Protein AF-A0AA88U0Z1-F1 (afdb_monomer)

pLDDT: mean 77.22, std 15.49, range [28.97, 96.81]

Mean predicted aligned error: 14.89 Å

Secondary structure (DSSP, 8-state):
-PPPSSTTB-TTSPBPPTTS-SB-TTSSS-EEESSSS-EEE-------EEEB-TTT-PBPSS--B-TTSSS-EEEEBTEEEE--SSTTB-TTSPBBPSSS-SB-TTSSS-EEEBTTSSEEE---EEE--EEEBBTT-PBPSS--EEETTTTEEEEE-SSSEEEB-SSTTB-TTSPBPPTTS-SB-TTSSS-EEE-STT-EEE--PEEE--------TT--S------EEEEEEE-TTT--EEEEEEEE-TTTS---GGGHHHHHHHHHT--GGG--SS-EEEEEE-SSEEEEEEEEEE--STT--EEEEEEEEESSPPPTT---EEEEEEEETT--HHHHHHHHHHHHHHTEE-B-

Solvent-accessible surface area (backbone atoms only — not comparable to full-atom values): 19072 Å² total; per-residue (Å²): 137,59,61,18,80,40,65,50,17,16,46,86,62,49,60,33,33,92,92,30,47,62,35,40,89,94,53,98,54,43,27,24,30,53,52,99,89,44,67,37,54,18,22,89,46,64,80,61,53,43,33,16,16,13,55,77,62,42,55,31,47,48,70,54,38,40,92,90,51,91,42,22,29,24,42,30,98,85,47,73,35,43,11,9,74,41,54,46,13,22,22,69,65,46,50,31,27,88,91,37,45,54,36,41,90,92,50,80,34,22,28,24,38,33,70,91,60,60,78,44,51,9,8,55,46,45,65,42,62,60,40,42,16,17,23,71,66,44,58,34,65,24,70,53,41,80,40,81,96,75,65,34,23,30,23,37,31,99,87,53,69,43,44,10,18,79,44,75,42,18,18,22,66,66,47,57,31,36,95,91,34,56,46,34,41,90,92,54,85,41,19,28,24,40,34,77,98,82,46,71,45,49,9,6,49,60,42,73,41,79,60,62,68,79,77,75,87,80,70,94,72,93,77,97,63,82,61,45,76,70,30,52,49,76,42,81,73,81,70,46,74,50,56,40,30,34,27,79,26,66,85,60,19,28,91,39,71,96,44,45,69,60,50,54,52,60,38,71,68,56,56,61,87,71,73,60,103,60,68,39,72,64,74,45,70,60,87,57,40,28,34,27,38,72,40,76,45,78,42,93,56,99,75,73,47,45,28,41,35,36,34,34,32,43,71,61,87,76,51,91,96,53,48,49,32,26,20,30,27,33,38,56,74,90,62,58,44,68,57,53,38,49,33,38,53,52,12,36,77,61,19,18,34,59,26,68

Structure (mmCIF, N/CA/C/O backbone):
data_AF-A0AA88U0Z1-F1
#
_entry.id   AF-A0AA88U0Z1-F1
#
loop_
_atom_site.group_PDB
_atom_site.id
_atom_site.type_symbol
_atom_site.label_atom_id
_atom_site.label_alt_id
_atom_site.label_comp_id
_atom_site.label_asym_id
_atom_site.label_entity_id
_atom_site.label_seq_id
_atom_site.pdbx_PDB_ins_code
_atom_site.Cartn_x
_atom_site.Cartn_y
_atom_site.Cartn_z
_atom_site.occupancy
_atom_site.B_iso_or_equiv
_atom_site.auth_seq_id
_atom_site.auth_comp_id
_atom_site.auth_asym_id
_atom_site.auth_atom_id
_atom_site.pdbx_PDB_model_num
ATOM 1 N N . MET A 1 1 ? 17.846 13.817 5.429 1.00 44.41 1 MET A N 1
ATOM 2 C CA . MET A 1 1 ? 16.598 13.842 4.651 1.00 44.41 1 MET A CA 1
ATOM 3 C C . MET A 1 1 ? 15.789 15.006 5.186 1.00 44.41 1 MET A C 1
ATOM 5 O O . MET A 1 1 ? 15.644 15.097 6.401 1.00 44.41 1 MET A O 1
ATOM 9 N N . TYR A 1 2 ? 15.425 15.951 4.325 1.00 44.53 2 TYR A N 1
ATOM 10 C CA . TYR A 1 2 ? 14.628 17.115 4.702 1.00 44.53 2 TYR A CA 1
ATOM 11 C C . TYR A 1 2 ? 13.146 16.738 4.582 1.00 44.53 2 TYR A C 1
ATOM 13 O O . TYR A 1 2 ? 12.768 16.115 3.595 1.00 44.53 2 TYR A O 1
ATOM 21 N N . CYS A 1 3 ? 12.331 17.062 5.585 1.00 47.62 3 CYS A N 1
ATOM 22 C CA . CYS A 1 3 ? 10.884 16.851 5.534 1.00 47.62 3 CYS A CA 1
ATOM 23 C C . CYS A 1 3 ? 10.213 18.192 5.252 1.00 47.62 3 CYS A C 1
ATOM 25 O O . CYS A 1 3 ? 10.457 19.147 5.991 1.00 47.62 3 CYS A O 1
ATOM 27 N N . SER A 1 4 ? 9.380 18.262 4.216 1.00 55.59 4 SER A N 1
ATOM 28 C CA . SER A 1 4 ? 8.546 19.440 3.992 1.00 55.59 4 SER A CA 1
ATOM 29 C C . SER A 1 4 ? 7.429 19.524 5.038 1.00 55.59 4 SER A C 1
ATOM 31 O O . SER A 1 4 ? 6.995 18.491 5.556 1.00 55.59 4 SER A O 1
ATOM 33 N N . PRO A 1 5 ? 6.970 20.736 5.386 1.00 41.31 5 PRO A N 1
ATOM 34 C CA . PRO A 1 5 ? 5.885 20.919 6.342 1.00 41.31 5 PRO A CA 1
ATOM 35 C C . PRO A 1 5 ? 4.510 20.604 5.737 1.00 41.31 5 PRO A C 1
ATOM 37 O O . PRO A 1 5 ? 3.642 20.112 6.455 1.00 41.31 5 PRO A O 1
ATOM 40 N N . GLN A 1 6 ? 4.314 20.863 4.438 1.00 52.50 6 GLN A N 1
ATOM 41 C CA . GLN A 1 6 ? 3.107 20.530 3.669 1.00 52.50 6 GLN A CA 1
ATOM 42 C C . GLN A 1 6 ? 3.466 20.139 2.230 1.00 52.50 6 GLN A C 1
ATOM 44 O O . GLN A 1 6 ? 4.600 20.358 1.788 1.00 52.50 6 GLN A O 1
ATOM 49 N N . GLU A 1 7 ? 2.516 19.522 1.521 1.00 59.56 7 GLU A N 1
ATOM 50 C CA . GLU A 1 7 ? 2.712 19.138 0.125 1.00 59.56 7 GLU A CA 1
ATOM 51 C C . GLU A 1 7 ? 3.036 20.375 -0.714 1.00 59.56 7 GLU A C 1
ATOM 53 O O . GLU A 1 7 ? 2.503 21.460 -0.490 1.00 59.56 7 GLU A O 1
ATOM 58 N N . ASN A 1 8 ? 3.946 20.206 -1.673 1.00 68.12 8 ASN A N 1
ATOM 59 C CA . ASN A 1 8 ? 4.361 21.264 -2.587 1.00 68.12 8 ASN A CA 1
ATOM 60 C C . ASN A 1 8 ? 4.948 22.518 -1.901 1.00 68.12 8 ASN A C 1
ATOM 62 O O . ASN A 1 8 ? 5.002 23.589 -2.506 1.00 68.12 8 ASN A O 1
ATOM 66 N N . LEU A 1 9 ? 5.424 22.369 -0.662 1.00 71.94 9 LEU A N 1
ATOM 67 C CA . LEU A 1 9 ? 6.339 23.298 -0.014 1.00 71.94 9 LEU A CA 1
ATOM 68 C C . LEU A 1 9 ? 7.745 22.702 0.019 1.00 71.94 9 LEU A C 1
ATOM 70 O O . LEU A 1 9 ? 7.928 21.485 0.107 1.00 71.94 9 LEU A O 1
ATOM 74 N N . ASP A 1 10 ? 8.754 23.556 0.002 1.00 77.88 10 ASP A N 1
ATOM 75 C CA . ASP A 1 10 ? 10.112 23.167 0.348 1.00 77.88 10 ASP A CA 1
ATOM 76 C C . ASP A 1 10 ? 10.243 22.924 1.869 1.00 77.88 10 ASP A C 1
ATOM 78 O O . ASP A 1 10 ? 9.317 23.158 2.649 1.00 77.88 10 ASP A O 1
ATOM 82 N N . TYR A 1 11 ? 11.397 22.445 2.331 1.00 68.25 11 TYR A N 1
ATOM 83 C CA . TYR A 1 11 ? 11.614 22.120 3.746 1.00 68.25 11 TYR A CA 1
ATOM 84 C C . TYR A 1 11 ? 11.594 23.328 4.697 1.00 68.25 11 TYR A C 1
ATOM 86 O O . TYR A 1 11 ? 11.561 23.149 5.915 1.00 68.25 11 TYR A O 1
ATOM 94 N N . TRP A 1 12 ? 11.619 24.546 4.154 1.00 73.44 12 TRP A N 1
ATOM 95 C CA . TRP A 1 12 ? 11.450 25.802 4.880 1.00 73.44 12 TRP A CA 1
ATOM 96 C C . TRP A 1 12 ? 10.014 26.339 4.818 1.00 73.44 12 TRP A C 1
ATOM 98 O O . TRP A 1 12 ? 9.734 27.370 5.424 1.00 73.44 12 TRP A O 1
ATOM 108 N N . GLY A 1 13 ? 9.096 25.642 4.142 1.00 71.50 13 GLY A N 1
ATOM 109 C CA . GLY A 1 13 ? 7.702 26.058 4.001 1.00 71.50 13 GLY A CA 1
ATOM 110 C C . GLY A 1 13 ? 7.454 27.047 2.862 1.00 71.50 13 GLY A C 1
ATOM 111 O O . GLY A 1 13 ? 6.424 27.713 2.857 1.00 71.50 13 GLY A O 1
ATOM 112 N N . ARG A 1 14 ? 8.381 27.174 1.906 1.00 81.94 14 ARG A N 1
ATOM 113 C CA . ARG A 1 14 ? 8.234 28.044 0.730 1.00 81.94 14 ARG A CA 1
ATOM 114 C C . ARG A 1 14 ? 7.504 27.302 -0.383 1.00 81.94 14 ARG A C 1
ATOM 116 O O . ARG A 1 14 ? 7.801 26.139 -0.639 1.00 81.94 14 ARG A O 1
ATOM 123 N N . GLN A 1 15 ? 6.571 27.977 -1.048 1.00 86.88 15 GLN A N 1
ATOM 124 C CA . GLN A 1 15 ? 5.757 27.390 -2.112 1.00 86.88 15 GLN A CA 1
ATOM 125 C C . GLN A 1 15 ? 6.608 26.996 -3.321 1.00 86.88 15 GLN A C 1
ATOM 127 O O . GLN A 1 15 ? 7.375 27.807 -3.834 1.00 86.88 15 GLN A O 1
ATOM 132 N N . CYS A 1 16 ? 6.439 25.762 -3.789 1.00 82.12 16 CYS A N 1
ATOM 133 C CA . CYS A 1 16 ? 7.028 25.298 -5.037 1.00 82.12 16 CYS A CA 1
ATOM 134 C C . CYS A 1 16 ? 6.188 25.758 -6.247 1.00 82.12 16 CYS A C 1
ATOM 136 O O . CYS A 1 16 ? 4.952 25.758 -6.190 1.00 82.12 16 CYS A O 1
ATOM 138 N N . GLU A 1 17 ? 6.841 26.090 -7.364 1.00 84.50 17 GLU A N 1
ATOM 139 C CA . GLU A 1 17 ? 6.184 26.433 -8.629 1.00 84.50 17 GLU A CA 1
ATOM 140 C C . GLU A 1 17 ? 5.359 25.248 -9.170 1.00 84.50 17 GLU A C 1
ATOM 142 O O . GLU A 1 17 ? 5.765 24.087 -9.102 1.00 84.50 17 GLU A O 1
ATOM 147 N N . ALA A 1 18 ? 4.207 25.524 -9.789 1.00 72.56 18 ALA A N 1
ATOM 148 C CA . ALA A 1 18 ? 3.290 24.490 -10.297 1.00 72.56 18 ALA A CA 1
ATOM 149 C C . ALA A 1 18 ? 3.890 23.589 -11.406 1.00 72.56 18 ALA A C 1
ATOM 151 O O . ALA A 1 18 ? 3.440 22.460 -11.641 1.00 72.56 18 ALA A O 1
ATOM 152 N N . ASN A 1 19 ? 4.905 24.087 -12.114 1.00 76.31 19 ASN A N 1
ATOM 153 C CA . ASN A 1 19 ? 5.664 23.353 -13.132 1.00 76.31 19 ASN A CA 1
ATOM 154 C C . ASN A 1 19 ? 6.918 22.658 -12.563 1.00 76.31 19 ASN A C 1
ATOM 156 O O . ASN A 1 19 ? 7.591 21.935 -13.292 1.00 76.31 19 ASN A O 1
ATOM 160 N N . SER A 1 20 ? 7.217 22.856 -11.281 1.00 79.88 20 SER A N 1
ATOM 161 C CA . SER A 1 20 ? 8.391 22.330 -10.595 1.00 79.88 20 SER A CA 1
ATOM 162 C C . SER A 1 20 ? 8.000 21.905 -9.185 1.00 79.88 20 SER A C 1
ATOM 164 O O . SER A 1 20 ? 8.533 22.402 -8.201 1.00 79.88 20 SER A O 1
ATOM 166 N N . MET A 1 21 ? 7.021 21.004 -9.088 1.00 78.50 21 MET A N 1
ATOM 167 C CA . MET A 1 21 ? 6.572 20.461 -7.805 1.00 78.50 21 MET A CA 1
ATOM 168 C C . MET A 1 21 ? 7.673 19.629 -7.145 1.00 78.50 21 MET A C 1
ATOM 170 O O . MET A 1 21 ? 8.626 19.209 -7.806 1.00 78.50 21 MET A O 1
ATOM 174 N N . CYS A 1 22 ? 7.539 19.368 -5.844 1.00 72.38 22 CYS A N 1
ATOM 175 C CA . CYS A 1 22 ? 8.513 18.566 -5.109 1.00 72.38 22 CYS A CA 1
ATOM 176 C C . CYS A 1 22 ? 8.757 17.198 -5.771 1.00 72.38 22 CYS A C 1
ATOM 178 O O . CYS A 1 22 ? 7.861 16.358 -5.846 1.00 72.38 22 CYS A O 1
ATOM 180 N N . GLY A 1 23 ? 9.984 16.964 -6.238 1.00 71.31 23 GLY A N 1
ATOM 181 C CA . GLY A 1 23 ? 10.335 15.759 -6.981 1.00 71.31 23 GLY A CA 1
ATOM 182 C C . GLY A 1 23 ? 11.840 15.605 -7.165 1.00 71.31 23 GLY A C 1
ATOM 183 O O . GLY A 1 23 ? 12.622 16.476 -6.794 1.00 71.31 23 GLY A O 1
ATOM 184 N N . LYS A 1 24 ? 12.262 14.472 -7.732 1.00 66.00 24 LYS A N 1
ATOM 185 C CA . LYS A 1 24 ? 13.684 14.206 -7.987 1.00 66.00 24 LYS A CA 1
ATOM 186 C C . LYS A 1 24 ? 14.218 14.912 -9.231 1.00 66.00 24 LYS A C 1
ATOM 188 O O . LYS A 1 24 ? 15.395 15.236 -9.275 1.00 66.00 24 LYS A O 1
ATOM 193 N N . HIS A 1 25 ? 13.384 15.173 -10.243 1.00 72.12 25 HIS A N 1
ATOM 194 C CA . HIS A 1 25 ? 13.769 15.892 -11.475 1.00 72.12 25 HIS A CA 1
ATOM 195 C C . HIS A 1 25 ? 15.130 15.450 -12.056 1.00 72.12 25 HIS A C 1
ATOM 197 O O . HIS A 1 25 ? 15.972 16.284 -12.383 1.00 72.12 25 HIS A O 1
ATOM 203 N N . LYS A 1 26 ? 15.356 14.131 -12.170 1.00 69.69 26 LYS A N 1
ATOM 204 C CA . LYS A 1 26 ? 16.619 13.497 -12.623 1.00 69.69 26 LYS A CA 1
ATOM 205 C C . LYS A 1 26 ? 17.813 13.572 -11.646 1.00 69.69 26 LYS A C 1
ATOM 207 O O . LYS A 1 26 ? 18.925 13.246 -12.043 1.00 69.69 26 LYS A O 1
ATOM 212 N N . GLN A 1 27 ? 17.590 13.953 -10.392 1.00 70.38 27 GLN A N 1
ATOM 213 C CA . GLN A 1 27 ? 18.565 13.911 -9.293 1.00 70.38 27 GLN A CA 1
ATOM 214 C C . GLN A 1 27 ? 18.275 12.748 -8.327 1.00 70.38 27 GLN A C 1
ATOM 216 O O . GLN A 1 27 ? 17.239 12.087 -8.414 1.00 70.38 27 GLN A O 1
ATOM 221 N N . ASP A 1 28 ? 19.178 12.494 -7.380 1.00 61.41 28 ASP A N 1
ATOM 222 C CA . ASP A 1 28 ? 18.996 11.519 -6.295 1.00 61.41 28 ASP A CA 1
ATOM 223 C C . ASP A 1 28 ? 18.330 12.116 -5.036 1.00 61.41 28 ASP A C 1
ATOM 225 O O . ASP A 1 28 ? 17.944 11.374 -4.128 1.00 61.41 28 ASP A O 1
ATOM 229 N N . TYR A 1 29 ? 18.109 13.435 -5.004 1.00 60.41 29 TYR A N 1
ATOM 230 C CA . TYR A 1 29 ? 17.435 14.167 -3.929 1.00 60.41 29 TYR A CA 1
ATOM 231 C C . TYR A 1 29 ? 16.153 14.873 -4.398 1.00 60.41 29 TYR A C 1
ATOM 233 O O . TYR A 1 29 ? 15.998 15.214 -5.567 1.00 60.41 29 TYR A O 1
ATOM 241 N N . TYR A 1 30 ? 15.233 15.109 -3.458 1.00 72.69 30 TYR A N 1
ATOM 242 C CA . TYR A 1 30 ? 13.982 15.833 -3.692 1.00 72.69 30 TYR A CA 1
ATOM 243 C C . TYR A 1 30 ? 14.190 17.347 -3.621 1.00 72.69 30 TYR A C 1
ATOM 245 O O . TYR A 1 30 ? 14.767 17.864 -2.658 1.00 72.69 30 TYR A O 1
ATOM 253 N N . TRP A 1 31 ? 13.690 18.057 -4.626 1.00 82.88 31 TRP A N 1
ATOM 254 C CA . TRP A 1 31 ? 13.732 19.511 -4.694 1.00 82.88 31 TRP A CA 1
ATOM 255 C C . TRP A 1 31 ? 12.578 20.077 -5.530 1.00 82.88 31 TRP A C 1
ATOM 257 O O . TRP A 1 31 ? 11.854 19.348 -6.212 1.00 82.88 31 TRP A O 1
ATOM 267 N N . CYS A 1 32 ? 12.402 21.391 -5.453 1.00 85.62 32 CYS A N 1
ATOM 268 C CA . CYS A 1 32 ? 11.450 22.141 -6.259 1.00 85.62 32 CYS A CA 1
ATOM 269 C C . CYS A 1 32 ? 11.981 23.543 -6.581 1.00 85.62 32 CYS A C 1
ATOM 271 O O . CYS A 1 32 ? 12.860 24.050 -5.874 1.00 85.62 32 CYS A O 1
ATOM 273 N N . LYS A 1 33 ? 11.463 24.180 -7.640 1.00 89.94 33 LYS A N 1
ATOM 274 C CA . LYS A 1 33 ? 11.705 25.617 -7.861 1.00 89.94 33 LYS A CA 1
ATOM 275 C C . LYS A 1 33 ? 10.750 26.418 -7.004 1.00 89.94 33 LYS A C 1
ATOM 277 O O . LYS A 1 33 ? 9.592 26.043 -6.879 1.00 89.94 33 LYS A O 1
ATOM 282 N N . ILE A 1 34 ? 11.247 27.509 -6.448 1.00 88.25 34 ILE A N 1
ATOM 283 C CA . ILE A 1 34 ? 10.448 28.462 -5.674 1.00 88.25 34 ILE A CA 1
ATOM 284 C C . ILE A 1 34 ? 10.108 29.659 -6.560 1.00 88.25 34 ILE A C 1
ATOM 286 O O . ILE A 1 34 ? 8.991 30.160 -6.529 1.00 88.25 34 ILE A O 1
ATOM 290 N N . ASP A 1 35 ? 11.075 30.074 -7.378 1.00 86.00 35 ASP A N 1
ATOM 291 C CA . ASP A 1 35 ? 10.925 31.079 -8.421 1.00 86.00 35 ASP A CA 1
ATOM 292 C C . ASP A 1 35 ? 11.972 30.837 -9.531 1.00 86.00 35 ASP A C 1
ATOM 294 O O . ASP A 1 35 ? 12.663 29.812 -9.560 1.00 86.00 35 ASP A O 1
ATOM 298 N N . ILE A 1 36 ? 12.109 31.801 -10.445 1.00 84.19 36 ILE A N 1
ATOM 299 C CA . ILE A 1 36 ? 12.989 31.739 -11.621 1.00 84.19 36 ILE A CA 1
ATOM 300 C C . ILE A 1 36 ? 14.461 31.477 -11.252 1.00 84.19 36 ILE A C 1
ATOM 302 O O . ILE A 1 36 ? 15.177 30.850 -12.038 1.00 84.19 36 ILE A O 1
ATOM 306 N N . ILE A 1 37 ? 14.921 31.938 -10.085 1.00 87.75 37 ILE A N 1
ATOM 307 C CA . ILE A 1 37 ? 16.334 31.900 -9.677 1.00 87.75 37 ILE A CA 1
ATOM 308 C C . ILE A 1 37 ? 16.584 31.070 -8.410 1.00 87.75 37 ILE A C 1
ATOM 310 O O . ILE A 1 37 ? 17.729 30.698 -8.147 1.00 87.75 37 ILE A O 1
ATOM 314 N N . HIS A 1 38 ? 15.544 30.730 -7.648 1.00 88.31 38 HIS A N 1
ATOM 315 C CA . HIS A 1 38 ? 15.662 29.982 -6.401 1.00 88.31 38 HIS A CA 1
ATOM 316 C C . HIS A 1 38 ? 15.047 28.584 -6.477 1.00 88.31 38 HIS A C 1
ATOM 318 O O . HIS A 1 38 ? 13.984 28.345 -7.051 1.00 88.31 38 HIS A O 1
ATOM 324 N N . TRP A 1 39 ? 15.699 27.652 -5.788 1.00 88.44 39 TRP A N 1
ATOM 325 C CA . TRP A 1 39 ? 15.206 26.302 -5.556 1.00 88.44 39 TRP A CA 1
ATOM 326 C C . TRP A 1 39 ? 15.355 25.927 -4.081 1.00 88.44 39 TRP A C 1
ATOM 328 O O . TRP A 1 39 ? 16.141 26.524 -3.338 1.00 88.44 39 TRP A O 1
ATOM 338 N N . GLY A 1 40 ? 14.569 24.948 -3.646 1.00 83.25 40 GLY A N 1
ATOM 339 C CA . GLY A 1 40 ? 14.584 24.441 -2.280 1.00 83.25 40 GLY A CA 1
ATOM 340 C C . GLY A 1 40 ? 14.586 22.922 -2.253 1.00 83.25 40 GLY A C 1
ATOM 341 O O . GLY A 1 40 ? 13.982 22.277 -3.111 1.00 83.25 40 GLY A O 1
ATOM 342 N N . TYR A 1 41 ? 15.257 22.341 -1.256 1.00 80.31 41 TYR A N 1
ATOM 343 C CA . TYR A 1 41 ? 15.051 20.932 -0.928 1.00 80.31 41 TYR A CA 1
ATOM 344 C C . TYR A 1 41 ? 13.624 20.742 -0.439 1.00 80.31 41 TYR A C 1
ATOM 346 O O . TYR A 1 41 ? 13.083 21.589 0.262 1.00 80.31 41 TYR A O 1
ATOM 354 N N . CYS A 1 42 ? 13.017 19.617 -0.754 1.00 68.38 42 CYS A N 1
ATOM 355 C CA . CYS A 1 42 ? 11.683 19.311 -0.268 1.00 68.38 42 CYS A CA 1
ATOM 356 C C . CYS A 1 42 ? 11.638 17.853 0.181 1.00 68.38 42 CYS A C 1
ATOM 358 O O . CYS A 1 42 ? 12.507 17.054 -0.162 1.00 68.38 42 CYS A O 1
ATOM 360 N N . GLY A 1 43 ? 10.662 17.518 1.009 1.00 61.31 43 GLY A N 1
ATOM 361 C CA . GLY A 1 43 ? 10.307 16.145 1.327 1.00 61.31 43 GLY A CA 1
ATOM 362 C C . GLY A 1 43 ? 8.901 15.866 0.823 1.00 61.31 43 GLY A C 1
ATOM 363 O O . GLY A 1 43 ? 8.077 16.773 0.738 1.00 61.31 43 GLY A O 1
ATOM 364 N N . LEU A 1 44 ? 8.604 14.607 0.516 1.00 55.19 44 LEU A N 1
ATOM 365 C CA . LEU A 1 44 ? 7.226 14.209 0.259 1.00 55.19 44 LEU A CA 1
ATOM 366 C C . LEU A 1 44 ? 6.417 14.395 1.546 1.00 55.19 44 LEU A C 1
ATOM 368 O O . LEU A 1 44 ? 6.703 13.752 2.558 1.00 55.19 44 LEU A O 1
ATOM 372 N N . VAL A 1 45 ? 5.416 15.272 1.514 1.00 48.88 45 VAL A N 1
ATOM 373 C CA . VAL A 1 45 ? 4.385 15.311 2.554 1.00 48.88 45 VAL A CA 1
ATOM 374 C C . VAL A 1 45 ? 3.235 14.484 2.047 1.00 48.88 45 VAL A C 1
ATOM 376 O O . VAL A 1 45 ? 2.386 14.962 1.309 1.00 48.88 45 VAL A O 1
ATOM 379 N N . MET A 1 46 ? 3.256 13.210 2.397 1.00 52.56 46 MET A N 1
ATOM 380 C CA . MET A 1 46 ? 2.129 12.334 2.136 1.00 52.56 46 MET A CA 1
ATOM 381 C C . MET A 1 46 ? 1.335 12.206 3.423 1.00 52.56 46 MET A C 1
ATOM 383 O O . MET A 1 46 ? 1.903 12.057 4.513 1.00 52.56 46 MET A O 1
ATOM 387 N N . GLU A 1 47 ? 0.012 12.226 3.297 1.00 55.09 47 GLU A N 1
ATOM 388 C CA . GLU A 1 47 ? -0.820 11.566 4.286 1.00 55.09 47 GLU A CA 1
ATOM 389 C C . GLU A 1 47 ? -0.393 10.096 4.265 1.00 55.09 47 GLU A C 1
ATOM 391 O O . GLU A 1 47 ? -0.648 9.359 3.319 1.00 55.09 47 GLU A O 1
ATOM 396 N N . ASN A 1 48 ? 0.389 9.689 5.266 1.00 60.91 48 ASN A N 1
ATOM 397 C CA . ASN A 1 48 ? 1.002 8.359 5.318 1.00 60.91 48 ASN A CA 1
ATOM 398 C C . ASN A 1 48 ? -0.024 7.259 5.623 1.00 60.91 48 ASN A C 1
ATOM 400 O O . ASN A 1 48 ? 0.366 6.181 6.079 1.00 60.91 48 ASN A O 1
ATOM 404 N N . MET A 1 49 ? -1.313 7.551 5.454 1.00 68.50 49 MET A N 1
ATOM 405 C CA . MET A 1 49 ? -2.422 6.701 5.821 1.00 68.50 49 MET A CA 1
ATOM 406 C C . MET A 1 49 ? -3.425 6.600 4.665 1.00 68.50 49 MET A C 1
ATOM 408 O O . MET A 1 49 ? -3.791 7.595 4.052 1.00 68.50 49 MET A O 1
ATOM 412 N N . ASP A 1 50 ? -3.832 5.374 4.381 1.00 76.25 50 ASP A N 1
ATOM 413 C CA . ASP A 1 50 ? -4.999 5.000 3.606 1.00 76.25 50 ASP A CA 1
ATOM 414 C C . ASP A 1 50 ? -6.214 5.014 4.531 1.00 76.25 50 ASP A C 1
ATOM 416 O O . ASP A 1 50 ? -6.242 4.335 5.564 1.00 76.25 50 ASP A O 1
ATOM 420 N N . HIS A 1 51 ? -7.222 5.794 4.164 1.00 84.25 51 HIS A N 1
ATOM 421 C CA . HIS A 1 51 ? -8.482 5.874 4.887 1.00 84.25 51 HIS A CA 1
ATOM 422 C C . HIS A 1 51 ? -9.529 5.048 4.152 1.00 84.25 51 HIS A C 1
ATOM 424 O O . HIS A 1 51 ? -9.594 5.075 2.929 1.00 84.25 51 HIS A O 1
ATOM 430 N N . TYR A 1 52 ? -10.357 4.314 4.885 1.00 87.38 52 TYR A N 1
ATOM 431 C CA . TYR A 1 52 ? -11.417 3.498 4.306 1.00 87.38 52 TYR A CA 1
ATOM 432 C C . TYR A 1 52 ? -12.773 3.955 4.822 1.00 87.38 52 TYR A C 1
ATOM 434 O O . TYR A 1 52 ? -12.935 4.255 6.006 1.00 87.38 52 TYR A O 1
ATOM 442 N N . GLY A 1 53 ? -13.757 3.934 3.930 1.00 88.50 53 GLY A N 1
ATOM 443 C CA . GLY A 1 53 ? -15.153 4.182 4.240 1.00 88.50 53 GLY A CA 1
ATOM 444 C C . GLY A 1 53 ? -15.693 3.212 5.291 1.00 88.50 53 GLY A C 1
ATOM 445 O O . GLY A 1 53 ? -15.445 2.005 5.226 1.00 88.50 53 GLY A O 1
ATOM 446 N N . SER A 1 54 ? -16.445 3.720 6.261 1.00 85.44 54 SER A N 1
ATOM 447 C CA . SER A 1 54 ? -16.991 2.932 7.360 1.00 85.44 54 SER A CA 1
ATOM 448 C C . SER A 1 54 ? -18.099 1.995 6.892 1.00 85.44 54 SER A C 1
ATOM 450 O O . SER A 1 54 ? -18.182 0.876 7.388 1.00 85.44 54 SER A O 1
ATOM 452 N N . LYS A 1 55 ? -18.921 2.380 5.906 1.00 83.81 55 LYS A N 1
ATOM 453 C CA . LYS A 1 55 ? -20.005 1.519 5.413 1.00 83.81 55 LYS A CA 1
ATOM 454 C C . LYS A 1 55 ? -19.528 0.481 4.422 1.00 83.81 55 LYS A C 1
ATOM 456 O O . LYS A 1 55 ? -19.842 -0.695 4.564 1.00 83.81 55 LYS A O 1
ATOM 461 N N . LYS A 1 56 ? -18.829 0.915 3.377 1.00 76.12 56 LYS A N 1
ATOM 462 C CA . LYS A 1 56 ? -18.504 0.042 2.241 1.00 76.12 56 LYS A CA 1
ATOM 463 C C . LYS A 1 56 ? -17.124 -0.593 2.371 1.00 76.12 56 LYS A C 1
ATOM 465 O O . LYS A 1 56 ? -16.818 -1.505 1.602 1.00 76.12 56 LYS A O 1
ATOM 470 N N . GLY A 1 57 ? -16.291 -0.113 3.300 1.00 81.00 57 GLY A N 1
ATOM 471 C CA . GLY A 1 57 ? -14.880 -0.494 3.385 1.00 81.00 57 GLY A CA 1
ATOM 472 C C . GLY A 1 57 ? -14.095 -0.120 2.128 1.00 81.00 57 GLY A C 1
ATOM 473 O O . GLY A 1 57 ? -13.066 -0.729 1.864 1.00 81.00 57 GLY A O 1
ATOM 474 N N . ALA A 1 58 ? -14.616 0.804 1.315 1.00 81.50 58 ALA A N 1
ATOM 475 C CA . ALA A 1 58 ? -13.964 1.257 0.096 1.00 81.50 58 ALA A CA 1
ATOM 476 C C . ALA A 1 58 ? -12.886 2.281 0.452 1.00 81.50 58 ALA A C 1
ATOM 478 O O . ALA A 1 58 ? -13.093 3.094 1.352 1.00 81.50 58 ALA A O 1
ATOM 479 N N . LEU A 1 59 ? -11.753 2.233 -0.240 1.00 80.31 59 LEU A N 1
ATOM 480 C CA . LEU A 1 59 ? -10.670 3.179 -0.019 1.00 80.31 59 LEU A CA 1
ATOM 481 C C . LEU A 1 59 ? -11.112 4.604 -0.393 1.00 80.31 59 LEU A C 1
ATOM 483 O O . LEU A 1 59 ? -11.764 4.816 -1.420 1.00 80.31 59 LEU A O 1
ATOM 487 N N . CYS A 1 60 ? -10.748 5.555 0.459 1.00 79.88 60 CYS A N 1
ATOM 488 C CA . CYS A 1 60 ? -10.858 6.982 0.215 1.00 79.88 60 CYS A CA 1
ATOM 489 C C . CYS A 1 60 ? -9.850 7.399 -0.853 1.00 79.88 60 CYS A C 1
ATOM 491 O O . CYS A 1 60 ? -8.657 7.130 -0.705 1.00 79.88 60 CYS A O 1
ATOM 493 N N . TYR A 1 61 ? -10.314 8.077 -1.901 1.00 71.88 61 TYR A N 1
ATOM 494 C CA . TYR A 1 61 ? -9.416 8.648 -2.902 1.00 71.88 61 TYR A CA 1
ATOM 495 C C . TYR A 1 61 ? -9.065 10.121 -2.672 1.00 71.88 61 TYR A C 1
ATOM 497 O O . TYR A 1 61 ? -8.234 10.684 -3.380 1.00 71.88 61 TYR A O 1
ATOM 505 N N . ASP A 1 62 ? -9.684 10.753 -1.683 1.00 69.12 62 ASP A N 1
ATOM 506 C CA . ASP A 1 62 ? -9.324 12.072 -1.185 1.00 69.12 62 ASP A CA 1
ATOM 507 C C . ASP A 1 62 ? -9.139 12.039 0.339 1.00 69.12 62 ASP A C 1
ATOM 509 O O . ASP A 1 62 ? -9.316 11.004 0.988 1.00 69.12 62 ASP A O 1
ATOM 513 N N . TYR A 1 63 ? -8.734 13.176 0.908 1.00 79.88 63 TYR A N 1
ATOM 514 C CA . TYR A 1 63 ? -8.446 13.280 2.335 1.00 79.88 63 TYR A CA 1
ATOM 515 C C . TYR A 1 63 ? -9.653 12.890 3.189 1.00 79.88 63 TYR A C 1
ATOM 517 O O . TYR A 1 63 ? -10.803 13.212 2.876 1.00 79.88 63 TYR A O 1
ATOM 525 N N . CYS A 1 64 ? -9.373 12.250 4.321 1.00 84.88 64 CYS A N 1
ATOM 526 C CA . CYS A 1 64 ? -10.377 12.043 5.348 1.00 84.88 64 CYS A CA 1
ATOM 527 C C . CYS A 1 64 ? -10.521 13.311 6.197 1.00 84.88 64 CYS A C 1
AT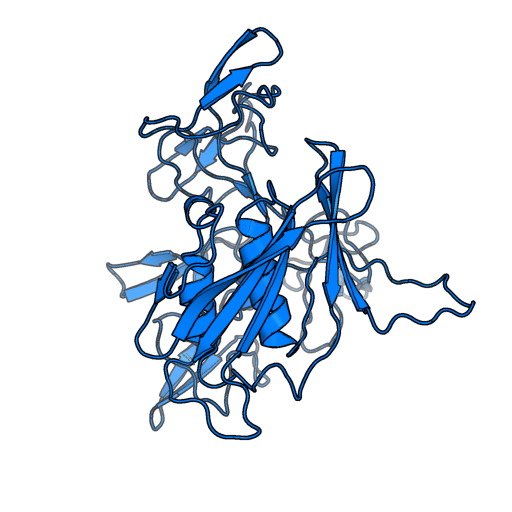OM 529 O O . CYS A 1 64 ? -9.779 13.526 7.158 1.00 84.88 64 CYS A O 1
ATOM 531 N N . GLU A 1 65 ? -11.471 14.173 5.844 1.00 88.19 65 GLU A N 1
ATOM 532 C CA . GLU A 1 65 ? -11.604 15.516 6.417 1.00 88.19 65 GLU A CA 1
ATOM 533 C C . GLU A 1 65 ? -13.065 15.930 6.611 1.00 88.19 65 GLU A C 1
ATOM 535 O O . GLU A 1 65 ? -13.995 15.254 6.179 1.00 88.19 65 GLU A O 1
ATOM 540 N N . LYS A 1 66 ? -13.268 17.050 7.311 1.00 87.88 66 LYS A N 1
ATOM 541 C CA . LYS A 1 66 ? -14.604 17.522 7.682 1.00 87.88 66 LYS A CA 1
ATOM 542 C C . LYS A 1 66 ? -15.322 18.295 6.579 1.00 87.88 66 LYS A C 1
ATOM 544 O O . LYS A 1 66 ? -16.538 18.236 6.501 1.00 87.88 66 LYS A O 1
ATOM 549 N N . ARG A 1 67 ? -14.606 19.054 5.741 1.00 85.38 67 ARG A N 1
ATOM 550 C CA . ARG A 1 67 ? -15.193 19.921 4.690 1.00 85.38 67 ARG A CA 1
ATOM 551 C C . ARG A 1 67 ? -16.427 20.717 5.162 1.00 85.38 67 ARG A C 1
ATOM 553 O O . ARG A 1 67 ? -17.419 20.781 4.453 1.00 85.38 67 ARG A O 1
ATOM 560 N N . GLN A 1 68 ? -16.328 21.351 6.337 1.00 89.00 68 GLN A N 1
ATOM 561 C CA . GLN A 1 68 ? -17.389 22.131 7.016 1.00 89.00 68 GLN A CA 1
ATOM 562 C C . GLN A 1 68 ? -18.451 21.320 7.783 1.00 89.00 68 GLN A C 1
ATOM 564 O O . GLN A 1 68 ? -19.325 21.913 8.409 1.00 89.00 68 GLN A O 1
ATOM 569 N N . GLU A 1 69 ? -18.335 19.997 7.827 1.00 92.81 69 GLU A N 1
ATOM 570 C CA . GLU A 1 69 ? -19.186 19.121 8.638 1.00 92.81 69 GLU A CA 1
ATOM 571 C C . GLU A 1 69 ? -18.638 18.942 10.066 1.00 92.81 69 GLU A C 1
ATOM 573 O O . GLU A 1 69 ? -17.498 19.299 10.382 1.00 92.81 69 GLU A O 1
ATOM 578 N N . ASP A 1 70 ? -19.429 18.345 10.963 1.00 94.19 70 ASP A N 1
ATOM 579 C CA . ASP A 1 70 ? -18.950 17.939 12.290 1.00 94.19 70 ASP A CA 1
ATOM 580 C C . ASP A 1 70 ? -18.254 16.560 12.283 1.00 94.19 70 ASP A C 1
ATOM 582 O O . ASP A 1 70 ? -17.545 16.234 13.244 1.00 94.19 70 ASP A O 1
ATOM 586 N N . TYR A 1 71 ? -18.369 15.804 11.186 1.00 94.25 71 TYR A N 1
ATOM 587 C CA . TYR A 1 71 ? -17.795 14.473 10.958 1.00 94.25 71 TYR A CA 1
ATOM 588 C C . TYR A 1 71 ? -16.769 14.436 9.818 1.00 94.25 71 TYR A C 1
ATOM 590 O O . TYR A 1 71 ? -16.757 15.293 8.943 1.00 94.25 71 TYR A O 1
ATOM 598 N N . TYR A 1 72 ? -15.918 13.413 9.823 1.00 95.12 72 TYR A N 1
ATOM 599 C CA . TYR A 1 72 ? -14.925 13.137 8.791 1.00 95.12 72 TYR A CA 1
ATOM 600 C C . TYR A 1 72 ? -15.500 12.225 7.703 1.00 95.12 72 TYR A C 1
ATOM 602 O O . TYR A 1 72 ? -16.157 11.216 7.987 1.00 95.12 72 TYR A O 1
ATOM 610 N N . TRP A 1 73 ? -15.248 12.574 6.446 1.00 94.25 73 TRP A N 1
ATOM 611 C CA . TRP A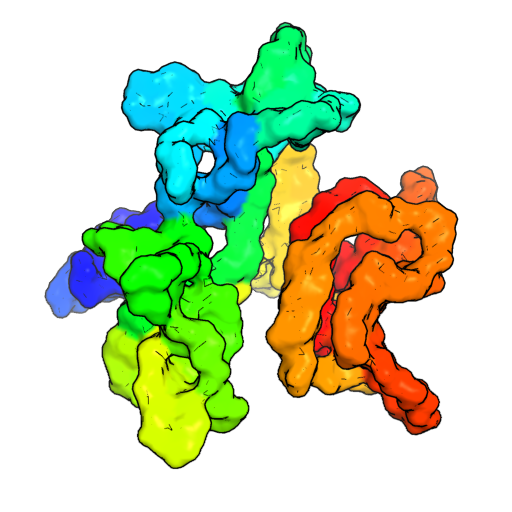 1 73 ? -15.716 11.811 5.294 1.00 94.25 73 TRP A CA 1
ATOM 612 C C . TRP A 1 73 ? -14.770 11.950 4.099 1.00 94.25 73 TRP A C 1
ATOM 614 O O . TRP A 1 73 ? -13.917 12.837 4.043 1.00 94.25 73 TRP A O 1
ATOM 624 N N . CYS A 1 74 ? -14.924 11.049 3.136 1.00 88.00 74 CYS A N 1
ATOM 625 C CA . CYS A 1 74 ? -14.123 11.001 1.921 1.00 88.00 74 CYS A CA 1
ATOM 626 C C . CYS A 1 74 ? -14.963 10.521 0.734 1.00 88.00 74 CYS A C 1
ATOM 628 O O . CYS A 1 74 ? -16.047 9.950 0.904 1.00 88.00 74 CYS A O 1
ATOM 630 N N . HIS A 1 75 ? -14.458 10.719 -0.474 1.00 85.38 75 HIS A N 1
ATOM 631 C CA . HIS A 1 75 ? -14.986 10.093 -1.669 1.00 85.38 75 HIS A CA 1
ATOM 632 C C . HIS A 1 75 ? -14.318 8.741 -1.931 1.00 85.38 75 HIS A C 1
ATOM 634 O O . HIS A 1 75 ? -13.136 8.530 -1.674 1.00 85.38 75 HIS A O 1
ATOM 640 N N . THR A 1 76 ? -15.099 7.812 -2.473 1.00 80.31 76 THR A N 1
ATOM 641 C CA . THR A 1 76 ? -14.680 6.459 -2.847 1.00 80.31 76 THR A CA 1
ATOM 642 C C . THR A 1 76 ? -15.218 6.134 -4.239 1.00 80.31 76 THR A C 1
ATOM 644 O O . THR A 1 76 ? -16.161 6.771 -4.718 1.00 80.31 76 THR A O 1
ATOM 647 N N . ALA A 1 77 ? -14.718 5.069 -4.869 1.00 67.44 77 ALA A N 1
ATOM 648 C CA . ALA A 1 77 ? -15.248 4.577 -6.148 1.00 67.44 77 ALA A CA 1
ATOM 649 C C . ALA A 1 77 ? -16.766 4.262 -6.123 1.00 67.44 77 ALA A C 1
ATOM 651 O O . ALA A 1 77 ? -17.391 4.090 -7.166 1.00 67.44 77 ALA A O 1
ATOM 652 N N . LYS A 1 78 ? -17.382 4.177 -4.934 1.00 72.69 78 LYS A N 1
ATOM 653 C CA . LYS A 1 78 ? -18.813 3.904 -4.735 1.00 72.69 78 LYS A CA 1
ATOM 654 C C . LYS A 1 78 ? -19.596 5.129 -4.234 1.00 72.69 78 LYS A C 1
ATOM 656 O O . LYS A 1 78 ? -20.670 4.946 -3.648 1.00 72.69 78 LYS A O 1
ATOM 661 N N . GLY A 1 79 ? -19.070 6.339 -4.422 1.00 83.75 79 GLY A N 1
ATOM 662 C CA . GLY A 1 79 ? -19.602 7.592 -3.873 1.00 83.75 79 GLY A CA 1
ATOM 663 C C . GLY A 1 79 ? -18.908 7.993 -2.571 1.00 83.75 79 GLY A C 1
ATOM 664 O O . GLY A 1 79 ? -17.852 7.462 -2.242 1.00 83.75 79 GLY A O 1
ATOM 665 N N . TRP A 1 80 ? -19.486 8.919 -1.813 1.00 90.94 80 TRP A N 1
ATOM 666 C CA . TRP A 1 80 ? -18.919 9.334 -0.528 1.00 90.94 80 TRP A CA 1
ATOM 667 C C . TRP A 1 80 ? -19.183 8.304 0.588 1.00 90.94 80 TRP A C 1
ATOM 669 O O . TRP A 1 80 ? -20.168 7.561 0.539 1.00 90.94 80 TRP A O 1
ATOM 679 N N . ASP A 1 81 ? -18.297 8.248 1.585 1.00 94.00 81 ASP A N 1
ATOM 680 C CA . ASP A 1 81 ? -18.437 7.424 2.794 1.00 94.00 81 ASP A CA 1
ATOM 681 C C . ASP A 1 81 ? -17.812 8.143 4.006 1.00 94.00 81 ASP A C 1
ATOM 683 O O . ASP A 1 81 ? -16.955 9.018 3.859 1.00 94.00 81 ASP A O 1
ATOM 687 N N . TYR A 1 82 ? -18.236 7.780 5.217 1.00 95.94 82 TYR A N 1
ATOM 688 C CA . TYR A 1 82 ? -17.607 8.281 6.439 1.00 95.94 82 TYR A CA 1
ATOM 689 C C . TYR A 1 82 ? -16.249 7.625 6.627 1.00 95.94 82 TYR A C 1
ATOM 691 O O . TYR A 1 82 ? -16.103 6.431 6.389 1.00 95.94 82 TYR A O 1
ATOM 699 N N . CYS A 1 83 ? -15.270 8.357 7.130 1.00 93.81 83 CYS A N 1
ATOM 700 C CA . CYS A 1 83 ? -13.931 7.827 7.350 1.00 93.81 83 CYS A CA 1
ATOM 701 C C . CYS A 1 83 ? -13.431 8.254 8.727 1.00 93.81 83 CYS A C 1
ATOM 703 O O . CYS A 1 83 ? -13.871 9.263 9.272 1.00 93.81 83 CYS A O 1
ATOM 705 N N . SER A 1 84 ? -12.505 7.491 9.298 1.00 94.38 84 SER A N 1
ATOM 706 C CA . SER A 1 84 ? -11.854 7.879 10.550 1.00 94.38 84 SER A CA 1
ATOM 707 C C . SER A 1 84 ? -10.545 8.599 10.242 1.00 94.38 84 SER A C 1
ATOM 709 O O . SER A 1 84 ? -9.761 8.083 9.449 1.00 94.38 84 SER A O 1
ATOM 711 N N . PRO A 1 85 ? -10.240 9.746 10.868 1.00 86.44 85 PRO A N 1
ATOM 712 C CA . PRO A 1 85 ? -8.989 10.474 10.624 1.00 86.44 85 PRO A CA 1
ATOM 713 C C . PRO A 1 85 ? -7.785 9.855 11.346 1.00 86.44 85 PRO A C 1
ATOM 715 O O . PRO A 1 85 ? -6.652 10.313 11.207 1.00 86.44 85 PRO A O 1
ATOM 718 N N . SER A 1 86 ? -8.001 8.854 12.199 1.00 84.12 86 SER A N 1
ATOM 719 C CA . SER A 1 86 ? -6.950 8.186 12.960 1.00 84.12 86 SER A CA 1
ATOM 720 C C . SER A 1 86 ? -7.312 6.733 13.228 1.00 84.12 86 SER A C 1
ATOM 722 O O . SER A 1 86 ? -8.467 6.323 13.161 1.00 84.12 86 SER A O 1
ATOM 724 N N . GLU A 1 87 ? -6.295 5.924 13.510 1.00 83.62 87 GLU A N 1
ATOM 725 C CA . GLU A 1 87 ? -6.509 4.517 13.817 1.00 83.62 87 GLU A CA 1
ATOM 726 C C . GLU A 1 87 ? -7.323 4.346 15.103 1.00 83.62 87 GLU A C 1
ATOM 728 O O . GLU A 1 87 ? -7.050 4.990 16.118 1.00 83.62 87 GLU A O 1
ATOM 733 N N . ASN A 1 88 ? -8.285 3.421 15.053 1.00 87.88 88 ASN A N 1
ATOM 734 C CA . ASN A 1 88 ? -9.165 3.072 16.165 1.00 87.88 88 ASN A CA 1
ATOM 735 C C . ASN A 1 88 ? -9.962 4.261 16.732 1.00 87.88 88 ASN A C 1
ATOM 737 O O . ASN A 1 88 ? -10.250 4.309 17.931 1.00 87.88 88 ASN A O 1
ATOM 741 N N . THR A 1 89 ? -10.319 5.212 15.869 1.00 92.88 89 THR A N 1
ATOM 742 C CA . THR A 1 89 ? -11.322 6.233 16.167 1.00 92.88 89 THR A CA 1
ATOM 743 C C . THR A 1 89 ? -12.562 6.047 15.316 1.00 92.88 89 THR A C 1
ATOM 745 O O . THR A 1 89 ? -12.516 5.391 14.276 1.00 92.88 89 THR A O 1
ATOM 748 N N . ASP A 1 90 ? -13.680 6.604 15.758 1.00 95.50 90 ASP A N 1
ATOM 749 C CA . ASP A 1 90 ? -14.864 6.745 14.922 1.00 95.50 90 ASP A CA 1
ATOM 750 C C . ASP A 1 90 ? -14.686 7.859 13.869 1.00 95.50 90 ASP A C 1
ATOM 752 O O . ASP A 1 90 ? -13.691 8.596 13.841 1.00 95.50 90 ASP A O 1
ATOM 756 N N . TYR A 1 91 ? -15.681 8.000 13.000 1.00 95.19 91 TYR A N 1
ATOM 757 C CA . TYR A 1 91 ? -15.778 9.069 12.001 1.00 95.19 91 TYR A CA 1
ATOM 758 C C . TYR A 1 91 ? -15.898 10.495 12.578 1.00 95.19 91 TYR A C 1
ATOM 760 O O . TYR A 1 91 ? -15.901 11.465 11.825 1.00 95.19 91 TYR A O 1
ATOM 768 N N . LYS A 1 92 ? -15.982 10.666 13.901 1.00 94.69 92 LYS A N 1
ATOM 769 C CA . LYS A 1 92 ? -15.934 11.959 14.607 1.00 94.69 92 LYS A CA 1
ATOM 770 C C . LYS A 1 92 ? -14.631 12.152 15.392 1.00 94.69 92 LYS A C 1
ATOM 772 O O . LYS A 1 92 ? -14.464 13.182 16.045 1.00 94.69 92 LYS A O 1
ATOM 777 N N . ASN A 1 93 ? -13.674 11.234 15.231 1.00 93.88 93 ASN A N 1
ATOM 778 C CA . ASN A 1 93 ? -12.375 11.185 15.901 1.00 93.88 93 ASN A CA 1
ATOM 779 C C . ASN A 1 93 ? -12.417 10.845 17.404 1.00 93.88 93 ASN A C 1
ATOM 781 O O . ASN A 1 93 ? -11.499 11.176 18.157 1.00 93.88 93 ASN A O 1
ATOM 785 N N . GLU A 1 94 ? -13.460 10.161 17.85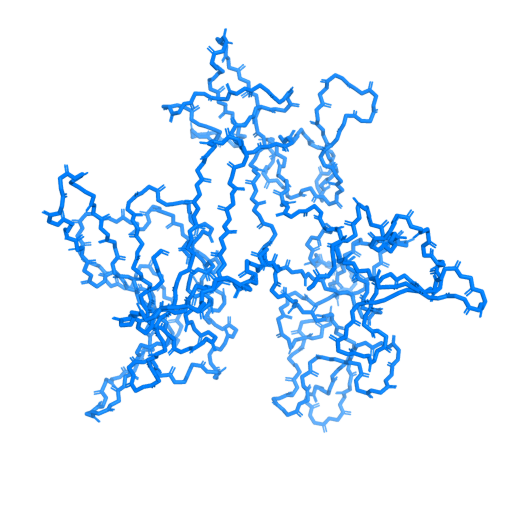1 1.00 94.94 94 GLU A N 1
ATOM 786 C CA . GLU A 1 94 ? -13.599 9.661 19.214 1.00 94.94 94 GLU A CA 1
ATOM 787 C C . GLU A 1 94 ? -12.977 8.276 19.348 1.00 94.94 94 GLU A C 1
ATOM 789 O O . GLU A 1 94 ? -13.039 7.449 18.443 1.00 94.94 94 GLU A O 1
ATOM 794 N N . GLN A 1 95 ? -12.359 8.001 20.494 1.00 94.06 95 GLN A N 1
ATOM 795 C CA . GLN A 1 95 ? -11.605 6.764 20.692 1.00 94.06 95 GLN A CA 1
ATOM 796 C C . GLN A 1 95 ? -12.520 5.553 20.888 1.00 94.06 95 GLN A C 1
ATOM 798 O O . GLN A 1 95 ? -13.317 5.512 21.833 1.00 94.06 95 GLN A O 1
ATOM 803 N N . CYS A 1 96 ? -12.313 4.526 20.067 1.00 93.12 96 CYS A N 1
ATOM 804 C CA . CYS A 1 96 ? -12.875 3.200 20.279 1.00 93.12 96 CYS A CA 1
ATOM 805 C C . CYS A 1 96 ? -12.218 2.528 21.495 1.00 93.12 96 CYS A C 1
ATOM 807 O O . CYS A 1 96 ? -11.069 2.816 21.857 1.00 93.12 96 CYS A O 1
ATOM 809 N N . LYS A 1 97 ? -12.929 1.607 22.145 1.00 92.38 97 LYS A N 1
ATOM 810 C CA . LYS A 1 97 ? -12.346 0.769 23.193 1.00 92.38 97 LYS A CA 1
ATOM 811 C C . LYS A 1 97 ? -11.370 -0.254 22.613 1.00 92.38 97 LYS A C 1
ATOM 813 O O . LYS A 1 97 ? -11.444 -0.634 21.450 1.00 92.38 97 LYS A O 1
ATOM 818 N N . ASP A 1 98 ? -10.448 -0.709 23.455 1.00 86.38 98 ASP A N 1
ATOM 819 C CA . ASP A 1 98 ? -9.426 -1.682 23.064 1.00 86.38 98 ASP A CA 1
ATOM 820 C C . ASP A 1 98 ? -9.991 -3.118 22.964 1.00 86.38 98 ASP A C 1
ATOM 822 O O . ASP A 1 98 ? -9.478 -3.924 22.193 1.00 86.38 98 ASP A O 1
ATOM 826 N N . ASP A 1 99 ? -11.060 -3.430 23.709 1.00 88.06 99 ASP A N 1
ATOM 827 C CA . ASP A 1 99 ? -11.793 -4.708 23.675 1.00 88.06 99 ASP A CA 1
ATOM 828 C C . ASP A 1 99 ? -12.881 -4.758 22.590 1.00 88.06 99 ASP A C 1
ATOM 830 O O . ASP A 1 99 ? -13.337 -5.836 22.210 1.00 88.06 99 ASP A O 1
ATOM 834 N N . ASN A 1 100 ? -13.265 -3.601 22.052 1.00 89.00 100 ASN A N 1
ATOM 835 C CA . ASN A 1 100 ? -14.119 -3.488 20.880 1.00 89.00 100 ASN A CA 1
ATOM 836 C C . ASN A 1 100 ? -13.542 -2.444 19.906 1.00 89.00 100 ASN A C 1
ATOM 838 O O . ASN A 1 100 ? -14.050 -1.322 19.817 1.00 89.00 100 ASN A O 1
ATOM 842 N N . PRO A 1 101 ? -12.431 -2.787 19.228 1.00 91.75 101 PRO A N 1
ATOM 843 C CA . PRO A 1 101 ? -11.768 -1.874 18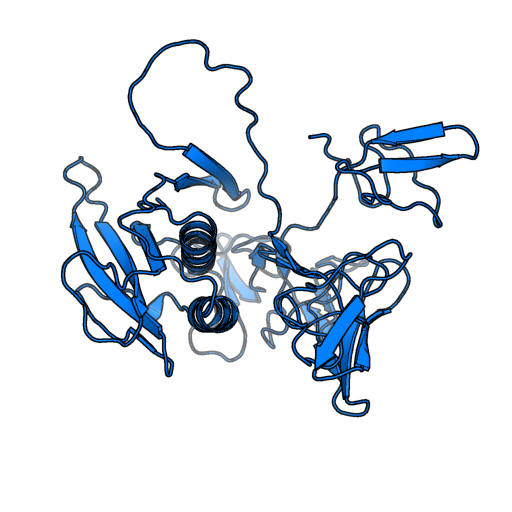.313 1.00 91.75 101 PRO A CA 1
ATOM 844 C C . PRO A 1 101 ? -12.587 -1.682 17.038 1.00 91.75 101 PRO A C 1
ATOM 846 O O . PRO A 1 101 ? -13.507 -2.447 16.751 1.00 91.75 101 PRO A O 1
ATOM 849 N N . CYS A 1 102 ? -12.213 -0.688 16.238 1.00 89.69 102 CYS A N 1
ATOM 850 C CA . CYS A 1 102 ? -12.809 -0.479 14.929 1.00 89.69 102 CYS A CA 1
ATOM 851 C C . CYS A 1 102 ? -12.715 -1.733 14.051 1.00 89.69 102 CYS A C 1
ATOM 853 O O . CYS A 1 102 ? -11.623 -2.237 13.778 1.00 89.69 102 CYS A O 1
ATOM 855 N N . GLY A 1 103 ? -13.864 -2.224 13.592 1.00 90.25 103 GLY A N 1
ATOM 856 C CA . GLY A 1 103 ? -13.932 -3.392 12.726 1.00 90.25 103 GLY A CA 1
ATOM 857 C C . GLY A 1 103 ? -15.358 -3.756 12.337 1.00 90.25 103 GLY A C 1
ATOM 858 O O . GLY A 1 103 ? -16.323 -3.143 12.781 1.00 90.25 103 GLY A O 1
ATOM 859 N N . LYS A 1 104 ? -15.493 -4.776 11.486 1.00 86.25 104 LYS A N 1
ATOM 860 C CA . LYS A 1 104 ? -16.797 -5.199 10.958 1.00 86.25 104 LYS A CA 1
ATOM 861 C C . LYS A 1 104 ? -17.671 -5.928 11.976 1.00 86.25 104 LYS A C 1
ATOM 863 O O . LYS A 1 104 ? -18.891 -5.829 11.912 1.00 86.25 104 LYS A O 1
ATOM 868 N N . HIS A 1 105 ? -17.073 -6.690 12.896 1.00 85.56 105 HIS A N 1
ATOM 869 C CA . HIS A 1 105 ? -17.789 -7.450 13.938 1.00 85.56 105 HIS A CA 1
ATOM 870 C C . HIS A 1 105 ? -19.008 -8.237 13.406 1.00 85.56 105 HIS A C 1
ATOM 872 O O . HIS A 1 105 ? -20.085 -8.229 13.999 1.00 85.56 105 HIS A O 1
ATOM 878 N N . GLY A 1 106 ? -18.854 -8.878 12.242 1.00 82.50 106 GLY A N 1
ATOM 879 C CA . GLY A 1 106 ? -19.922 -9.645 11.586 1.00 82.50 106 GLY A CA 1
ATOM 880 C C . GLY A 1 106 ? -20.951 -8.818 10.800 1.00 82.50 106 GLY A C 1
ATOM 881 O O . GLY A 1 106 ? -21.992 -9.354 10.426 1.00 82.50 106 GLY A O 1
ATOM 882 N N . LYS A 1 107 ? -20.689 -7.532 10.551 1.00 85.31 107 LYS A N 1
ATOM 883 C CA . LYS A 1 107 ? -21.490 -6.642 9.697 1.00 85.31 107 LYS A CA 1
ATOM 884 C C . LYS A 1 107 ? -20.778 -6.336 8.377 1.00 85.31 107 LYS A C 1
ATOM 886 O O . LYS A 1 107 ? -19.603 -6.648 8.191 1.00 85.31 107 LYS A O 1
ATOM 891 N N . ASP A 1 108 ? -21.508 -5.749 7.438 1.00 84.38 108 ASP A N 1
ATOM 892 C CA . ASP A 1 108 ? -20.975 -5.243 6.171 1.00 84.38 108 ASP A CA 1
ATOM 893 C C . ASP A 1 108 ? -20.253 -3.894 6.332 1.00 84.38 108 ASP A C 1
ATOM 895 O O . ASP A 1 108 ? -19.323 -3.625 5.570 1.00 84.38 108 ASP A O 1
ATOM 899 N N . TYR A 1 109 ? -20.595 -3.133 7.377 1.00 87.88 109 TYR A N 1
ATOM 900 C CA . TYR A 1 109 ? -19.940 -1.897 7.814 1.00 87.88 109 TYR A CA 1
ATOM 901 C C . TYR A 1 109 ? -19.024 -2.096 9.034 1.00 87.88 109 TYR A C 1
ATOM 903 O O . TYR A 1 109 ? -19.174 -3.043 9.805 1.00 87.88 109 TYR A O 1
ATOM 911 N N . SER A 1 110 ? -18.092 -1.166 9.224 1.00 93.00 110 SER A N 1
ATOM 912 C CA . SER A 1 110 ? -17.165 -1.081 10.351 1.00 93.00 110 SER A CA 1
ATOM 913 C C . SER A 1 110 ? -17.675 -0.119 11.430 1.00 93.00 110 SER A C 1
ATOM 915 O O . SER A 1 110 ? -18.180 0.969 11.145 1.00 93.00 110 SER A O 1
ATOM 917 N N . TRP A 1 111 ? -17.556 -0.533 12.688 1.00 95.62 111 TRP A N 1
ATOM 918 C CA . TRP A 1 111 ? -18.060 0.177 13.864 1.00 95.62 111 TRP A CA 1
ATOM 919 C C . TRP A 1 111 ? -17.252 -0.200 15.114 1.00 95.62 111 TRP A C 1
ATOM 921 O O . TRP A 1 111 ? -16.449 -1.140 15.094 1.00 95.62 111 TRP A O 1
ATOM 931 N N . CYS A 1 112 ? -17.434 0.552 16.198 1.00 95.56 112 CYS A N 1
ATOM 932 C CA . CYS A 1 112 ? -16.800 0.270 17.483 1.00 95.56 112 CYS A CA 1
ATOM 933 C C . CYS A 1 112 ? -17.602 0.801 18.675 1.00 95.56 112 CYS A C 1
ATOM 935 O O . CYS A 1 112 ? -18.452 1.685 18.532 1.00 95.56 112 CYS A O 1
ATOM 937 N N . TRP A 1 113 ? -17.310 0.286 19.873 1.00 95.69 113 TRP A N 1
ATOM 938 C CA . TRP A 1 113 ? -17.802 0.874 21.122 1.00 95.69 113 TRP A CA 1
ATOM 939 C C . TRP A 1 113 ? -16.877 2.005 21.564 1.00 95.69 113 TRP A C 1
ATOM 941 O O . TRP A 1 113 ? -15.677 1.795 21.753 1.00 95.69 113 TRP A O 1
ATOM 951 N N . LEU A 1 114 ? -17.423 3.192 21.813 1.00 96.19 114 LEU A N 1
ATOM 952 C CA . LEU A 1 114 ? -16.634 4.353 22.214 1.00 96.19 114 LEU A CA 1
ATOM 953 C C . LEU A 1 114 ? -16.218 4.287 23.687 1.00 96.19 114 LEU A C 1
ATOM 955 O O . LEU A 1 114 ? -16.978 3.861 24.562 1.00 96.19 114 LEU A O 1
ATOM 959 N N . LYS A 1 115 ? -15.028 4.805 24.012 1.00 94.00 115 LYS A N 1
ATOM 960 C CA . LYS A 1 115 ? -14.576 4.947 25.410 1.00 94.00 115 LYS A CA 1
ATOM 961 C C . LYS A 1 115 ? -15.518 5.827 26.237 1.00 94.00 115 LYS A C 1
ATOM 963 O O . LYS A 1 115 ? -15.742 5.523 27.405 1.00 94.00 115 LYS A O 1
ATOM 968 N N . LYS A 1 116 ? -16.119 6.852 25.620 1.00 92.62 116 LYS A N 1
ATOM 969 C CA . LYS A 1 116 ? -17.141 7.719 26.236 1.00 92.62 116 LYS A CA 1
ATOM 970 C C . LYS A 1 116 ? -18.531 7.073 26.358 1.00 92.62 116 LYS A C 1
ATOM 972 O O . LYS A 1 116 ? -19.413 7.656 26.976 1.00 92.62 116 LYS A O 1
ATOM 977 N N . GLY A 1 117 ? -18.711 5.869 25.812 1.00 92.75 117 GLY A N 1
ATOM 978 C CA . GLY A 1 117 ? -19.991 5.168 25.749 1.00 92.75 117 GLY A CA 1
ATOM 979 C C . GLY A 1 117 ? -20.712 5.367 24.416 1.00 92.75 117 GLY A C 1
ATOM 980 O O . GLY A 1 117 ? -20.553 6.394 23.759 1.00 92.75 117 GLY A O 1
ATOM 981 N N . GLY A 1 118 ? -21.508 4.366 24.035 1.00 94.25 118 GLY A N 1
ATOM 982 C CA . GLY A 1 118 ? -22.237 4.336 22.769 1.00 94.25 118 GLY A CA 1
ATOM 983 C C . GLY A 1 118 ? -21.509 3.570 21.665 1.00 94.25 118 GLY A C 1
ATOM 984 O O . GLY A 1 118 ? -20.313 3.285 21.755 1.00 94.25 118 GLY A O 1
ATOM 985 N N . TRP A 1 119 ? -22.274 3.225 20.634 1.00 94.19 119 TRP A N 1
ATOM 986 C CA . TRP A 1 119 ? -21.793 2.613 19.401 1.00 94.19 119 TRP A CA 1
ATOM 987 C C . TRP A 1 119 ? -21.665 3.672 18.324 1.00 94.19 119 TRP A C 1
ATOM 989 O O . TRP A 1 119 ? -22.573 4.493 18.191 1.00 94.19 119 TRP A O 1
ATOM 999 N N . ASP A 1 120 ? -20.604 3.604 17.527 1.00 96.31 120 ASP A N 1
ATOM 1000 C CA . ASP A 1 120 ? -20.507 4.467 16.358 1.00 96.31 120 ASP A CA 1
ATOM 1001 C C . ASP A 1 120 ? -19.728 3.853 15.191 1.00 96.31 120 ASP A C 1
ATOM 1003 O O . ASP A 1 120 ? -19.025 2.848 15.343 1.00 96.31 120 ASP A O 1
ATOM 1007 N N . TYR A 1 121 ? -19.891 4.444 14.007 1.00 96.25 121 TYR A N 1
ATOM 1008 C CA . TYR A 1 121 ? -19.224 4.014 12.782 1.00 96.25 121 TYR A CA 1
ATOM 1009 C C . TYR A 1 121 ? -17.755 4.410 12.776 1.00 96.25 121 TYR A C 1
ATOM 1011 O O . TYR A 1 121 ? -17.376 5.499 13.196 1.00 96.25 121 TYR A O 1
ATOM 1019 N N . CYS A 1 122 ? -16.913 3.558 12.212 1.00 94.69 122 CYS A N 1
ATOM 1020 C CA . CYS A 1 122 ? -15.493 3.846 12.105 1.00 94.69 122 CYS A CA 1
ATOM 1021 C C . CYS A 1 122 ? -14.956 3.379 10.754 1.00 94.69 122 CYS A C 1
ATOM 1023 O O . CYS A 1 122 ? -15.312 2.312 10.256 1.00 94.69 122 CYS A O 1
ATOM 1025 N N . GLY A 1 123 ? -14.111 4.198 10.141 1.00 91.69 123 GLY A N 1
ATOM 1026 C CA . GLY A 1 123 ? -13.316 3.808 8.990 1.00 91.69 123 GLY A CA 1
ATOM 1027 C C . GLY A 1 123 ? -12.058 3.076 9.440 1.00 91.69 123 GLY A C 1
ATOM 1028 O O . GLY A 1 123 ? -11.440 3.439 10.444 1.00 91.69 123 GLY A O 1
ATOM 1029 N N . LEU A 1 124 ? -11.641 2.054 8.692 1.00 87.94 124 LEU A N 1
ATOM 1030 C CA . LEU A 1 124 ? -10.294 1.522 8.883 1.00 87.94 124 LEU A CA 1
ATOM 1031 C C . LEU A 1 124 ? -9.287 2.582 8.432 1.00 87.94 124 LEU A C 1
ATOM 1033 O O . LEU A 1 124 ? -9.513 3.292 7.454 1.00 87.94 124 LEU A O 1
ATOM 1037 N N . VAL A 1 125 ? -8.179 2.683 9.159 1.00 81.19 125 VAL A N 1
ATOM 1038 C CA . VAL A 1 125 ? -7.067 3.562 8.802 1.00 81.19 125 VAL A CA 1
ATOM 1039 C C . VAL A 1 125 ? -5.817 2.708 8.750 1.00 81.19 125 VAL A C 1
ATOM 1041 O O . VAL A 1 125 ? -5.371 2.148 9.759 1.00 81.19 125 VAL A O 1
ATOM 1044 N N . GLU A 1 126 ? -5.266 2.567 7.556 1.00 68.44 126 GLU A N 1
ATOM 1045 C CA . GLU A 1 126 ? -4.061 1.794 7.300 1.00 68.44 126 GLU A CA 1
ATOM 1046 C C . GLU A 1 126 ? -2.938 2.728 6.853 1.00 68.44 126 GLU A C 1
ATOM 1048 O O . GLU A 1 126 ? -3.204 3.856 6.493 1.00 68.44 126 GLU A O 1
ATOM 1053 N N . PRO A 1 127 ? -1.659 2.363 6.952 1.00 61.16 127 PRO A N 1
ATOM 1054 C CA . PRO A 1 127 ? -0.563 3.194 6.487 1.00 61.16 127 PRO A CA 1
ATOM 1055 C C . PRO A 1 127 ? -0.365 2.964 4.994 1.00 61.16 127 PRO A C 1
ATOM 1057 O O . PRO A 1 127 ? -0.338 1.803 4.595 1.00 61.16 127 PRO A O 1
ATOM 1060 N N . LYS A 1 128 ? -0.072 4.006 4.218 1.00 63.19 128 LYS A N 1
ATOM 1061 C CA . LYS A 1 128 ? 0.360 3.846 2.824 1.00 63.19 128 LYS A CA 1
ATOM 1062 C C . LYS A 1 128 ? 1.694 3.096 2.779 1.00 63.19 128 LYS A C 1
ATOM 1064 O O . LYS A 1 128 ? 2.737 3.620 3.176 1.00 63.19 128 LYS A O 1
ATOM 1069 N N . ILE A 1 129 ? 1.658 1.821 2.377 1.00 55.25 129 ILE A N 1
ATOM 1070 C CA . ILE A 1 129 ? 2.848 0.944 2.289 1.00 55.25 129 ILE A CA 1
ATOM 1071 C C . ILE A 1 129 ? 3.557 1.121 0.938 1.00 55.25 129 ILE A C 1
ATOM 1073 O O . ILE A 1 129 ? 4.780 0.972 0.858 1.00 55.25 129 ILE A O 1
ATOM 1077 N N . SER A 1 130 ? 2.800 1.504 -0.087 1.00 61.75 130 SER A N 1
ATOM 1078 C CA . SER A 1 130 ? 3.260 1.743 -1.449 1.00 61.75 130 SER A CA 1
ATOM 1079 C C . SER A 1 130 ? 2.781 3.116 -1.904 1.00 61.75 130 SER A C 1
ATOM 1081 O O . SER A 1 130 ? 1.620 3.465 -1.716 1.00 61.75 130 SER A O 1
ATOM 1083 N N . ILE A 1 131 ? 3.685 3.900 -2.475 1.00 69.75 131 ILE A N 1
ATOM 1084 C CA . ILE A 1 131 ? 3.383 5.177 -3.110 1.00 69.75 131 ILE A CA 1
ATOM 1085 C C . ILE A 1 131 ? 3.301 4.881 -4.596 1.00 69.75 131 ILE A C 1
ATOM 1087 O O . ILE A 1 131 ? 4.321 4.616 -5.236 1.00 69.75 131 ILE A O 1
ATOM 1091 N N . TYR A 1 132 ? 2.091 4.912 -5.134 1.00 76.88 132 TYR A N 1
ATOM 1092 C CA . TYR A 1 132 ? 1.902 4.856 -6.571 1.00 76.88 132 TYR A CA 1
ATOM 1093 C C . TYR A 1 132 ? 2.280 6.212 -7.148 1.00 76.88 132 TYR A C 1
ATOM 1095 O O . TYR A 1 132 ? 1.883 7.260 -6.631 1.00 76.88 132 TYR A O 1
ATOM 1103 N N . ARG A 1 133 ? 3.078 6.198 -8.210 1.00 83.06 133 ARG A N 1
ATOM 1104 C CA . ARG A 1 133 ? 3.287 7.376 -9.037 1.00 83.06 133 ARG A CA 1
ATOM 1105 C C . ARG A 1 133 ? 2.632 7.183 -10.381 1.00 83.06 133 ARG A C 1
ATOM 1107 O O . ARG A 1 133 ? 2.508 6.064 -10.868 1.00 83.06 133 ARG A O 1
ATOM 1114 N N . SER A 1 134 ? 2.268 8.290 -10.994 1.00 89.50 134 SER A N 1
ATOM 1115 C CA . SER A 1 134 ? 1.754 8.304 -12.344 1.00 89.50 134 SER A CA 1
ATOM 1116 C C . SER A 1 134 ? 2.861 8.218 -13.400 1.00 89.50 134 SER A C 1
ATOM 1118 O O . SER A 1 134 ? 4.062 8.296 -13.094 1.00 89.50 134 SER A O 1
ATOM 1120 N N . MET A 1 135 ? 2.473 8.140 -14.675 1.00 92.69 135 MET A N 1
ATOM 1121 C CA . MET A 1 135 ? 3.404 8.217 -15.797 1.00 92.69 135 MET A CA 1
ATOM 1122 C C . MET A 1 135 ? 4.196 9.525 -15.804 1.00 92.69 135 MET A C 1
ATOM 1124 O O . MET A 1 135 ? 5.382 9.501 -16.102 1.00 92.69 135 MET A O 1
ATOM 1128 N N . TYR A 1 136 ? 3.627 10.653 -15.375 1.00 86.75 136 TYR A N 1
ATOM 1129 C CA . TYR A 1 136 ? 4.370 11.911 -15.227 1.00 86.75 136 TYR A CA 1
ATOM 1130 C C . TYR A 1 136 ? 5.056 12.064 -13.863 1.00 86.75 136 TYR A C 1
ATOM 1132 O O . TYR A 1 136 ? 5.497 13.155 -13.501 1.00 86.75 136 TYR A O 1
ATOM 1140 N N . HIS A 1 137 ? 5.200 10.962 -13.119 1.00 80.12 137 HIS A N 1
ATOM 1141 C CA . HIS A 1 137 ? 5.875 10.892 -11.823 1.00 80.12 137 HIS A CA 1
ATOM 1142 C C . HIS A 1 137 ? 5.152 11.652 -10.692 1.00 80.12 137 HIS A C 1
ATOM 1144 O O . HIS A 1 137 ? 5.722 11.847 -9.611 1.00 80.12 137 HIS A O 1
ATOM 1150 N N . TYR A 1 138 ? 3.894 12.050 -10.906 1.00 80.31 138 TYR A N 1
ATOM 1151 C CA . TYR A 1 138 ? 3.060 12.641 -9.863 1.00 80.31 138 TYR A CA 1
ATOM 1152 C C . TYR A 1 138 ? 2.661 11.583 -8.845 1.00 80.31 138 TYR A C 1
ATOM 1154 O O . TYR A 1 138 ? 2.452 10.428 -9.200 1.00 80.31 138 TYR A O 1
ATOM 1162 N N . VAL A 1 139 ? 2.592 11.962 -7.572 1.00 73.88 139 VAL A N 1
ATOM 1163 C CA . VAL A 1 139 ? 2.123 11.057 -6.521 1.00 73.88 139 VAL A CA 1
ATOM 1164 C C . VAL A 1 139 ? 0.627 10.839 -6.713 1.00 73.88 139 VAL A C 1
ATOM 1166 O O . VAL A 1 139 ? -0.124 11.807 -6.850 1.00 73.88 139 VAL A O 1
ATOM 1169 N N . CYS A 1 140 ? 0.213 9.577 -6.734 1.00 75.56 140 CYS A N 1
ATOM 1170 C CA . CYS A 1 140 ? -1.192 9.225 -6.678 1.00 75.56 140 CYS A CA 1
ATOM 1171 C C . CYS A 1 140 ? -1.731 9.532 -5.277 1.00 75.56 140 CYS A C 1
ATOM 1173 O O . CYS A 1 140 ? -1.166 9.103 -4.264 1.00 75.56 140 CYS A O 1
ATOM 1175 N N . ILE A 1 141 ? -2.818 10.295 -5.222 1.00 70.50 141 ILE A N 1
ATOM 1176 C CA . ILE A 1 141 ? -3.545 10.592 -3.985 1.00 70.50 141 ILE A CA 1
ATOM 1177 C C . ILE A 1 141 ? -4.259 9.324 -3.505 1.00 70.50 141 ILE A C 1
ATOM 1179 O O . ILE A 1 141 ? -4.324 9.066 -2.302 1.00 70.50 141 ILE A O 1
ATOM 1183 N N . ASP A 1 142 ? -4.704 8.497 -4.443 1.00 66.38 142 ASP A N 1
ATOM 1184 C CA . ASP A 1 142 ? -5.443 7.265 -4.229 1.00 66.38 142 ASP A CA 1
ATOM 1185 C C . ASP A 1 142 ? -4.731 6.038 -4.808 1.00 66.38 142 ASP A C 1
ATOM 1187 O O . ASP A 1 142 ? -3.629 6.117 -5.356 1.00 66.38 142 ASP A O 1
ATOM 1191 N N . GLU A 1 143 ? -5.336 4.865 -4.621 1.00 69.44 143 GLU A N 1
ATOM 1192 C CA . GLU A 1 143 ? -4.856 3.647 -5.266 1.00 69.44 143 GLU A CA 1
ATOM 1193 C C . GLU A 1 143 ? -4.931 3.743 -6.789 1.00 69.44 143 GLU A C 1
ATOM 1195 O O . GLU A 1 143 ? -5.744 4.466 -7.362 1.00 69.44 143 GLU A O 1
ATOM 1200 N N . CYS A 1 144 ? -4.104 2.936 -7.445 1.00 75.81 144 CYS A N 1
ATOM 1201 C CA . CYS A 1 144 ? -4.144 2.794 -8.884 1.00 75.81 144 CYS A CA 1
ATOM 1202 C C . CYS A 1 144 ? -5.333 1.918 -9.319 1.00 75.81 144 CYS A C 1
ATOM 1204 O O . CYS A 1 144 ? -5.298 0.692 -9.193 1.00 75.81 144 CYS A O 1
ATOM 1206 N N . GLN A 1 145 ? -6.402 2.544 -9.812 1.00 78.88 145 GLN A N 1
ATOM 1207 C CA . GLN A 1 145 ? -7.692 1.911 -10.095 1.00 78.88 145 GLN A CA 1
ATOM 1208 C C . GLN A 1 145 ? -7.819 1.488 -11.556 1.00 78.88 145 GLN A C 1
ATOM 1210 O O . GLN A 1 145 ? -7.455 2.233 -12.461 1.00 78.88 145 GLN A O 1
ATOM 1215 N N . TYR A 1 146 ? -8.407 0.315 -11.799 1.00 77.19 146 TYR A N 1
ATOM 1216 C CA . TYR A 1 146 ? -8.712 -0.157 -13.149 1.00 77.19 146 TYR A CA 1
ATOM 1217 C C . TYR A 1 146 ? -10.005 0.467 -13.683 1.00 77.19 146 TYR A C 1
ATOM 1219 O O . TYR A 1 146 ? -11.043 0.427 -13.022 1.00 77.19 146 TYR A O 1
ATOM 1227 N N . TYR A 1 147 ? -9.962 1.001 -14.902 1.00 78.44 147 TYR A N 1
ATOM 1228 C CA . TYR A 1 147 ? -11.117 1.545 -15.600 1.00 78.44 147 TYR A CA 1
ATOM 1229 C C . TYR A 1 147 ? -11.558 0.632 -16.744 1.00 78.44 147 TYR A C 1
ATOM 1231 O O . TYR A 1 147 ? -11.067 0.725 -17.870 1.00 78.44 147 TYR A O 1
ATOM 1239 N N . GLU A 1 148 ? -12.543 -0.220 -16.456 1.00 71.88 148 GLU A N 1
ATOM 1240 C CA . GLU A 1 148 ? -13.005 -1.288 -17.355 1.00 71.88 148 GLU A CA 1
ATOM 1241 C C . GLU A 1 148 ? -13.378 -0.801 -18.762 1.00 71.88 148 GLU A C 1
ATOM 1243 O O . GLU A 1 148 ? -13.050 -1.449 -19.750 1.00 71.88 148 GLU A O 1
ATOM 1248 N N . SER A 1 149 ? -14.036 0.357 -18.881 1.00 76.19 149 SER A N 1
ATOM 1249 C CA . SER A 1 149 ? -14.544 0.831 -20.180 1.00 76.19 149 SER A CA 1
ATOM 1250 C C . SER A 1 149 ? -13.456 1.289 -21.158 1.00 76.19 149 SER A C 1
ATOM 1252 O O . SER A 1 149 ? -13.718 1.405 -22.358 1.00 76.19 149 SER A O 1
ATOM 1254 N N . LYS A 1 150 ? -12.253 1.593 -20.658 1.00 78.62 150 LYS A N 1
ATOM 1255 C CA . LYS A 1 150 ? -11.128 2.088 -21.463 1.00 78.62 150 LYS A CA 1
ATOM 1256 C C . LYS A 1 150 ? -9.865 1.236 -21.347 1.00 78.62 150 LYS A C 1
ATOM 1258 O O . LYS A 1 150 ? -8.893 1.559 -22.025 1.00 78.62 150 LYS A O 1
ATOM 1263 N N . ASP A 1 151 ? -9.908 0.167 -20.554 1.00 83.81 151 ASP A N 1
ATOM 1264 C CA . ASP A 1 151 ? -8.827 -0.808 -20.395 1.00 83.81 151 ASP A CA 1
ATOM 1265 C C . ASP A 1 151 ? -7.495 -0.154 -19.987 1.00 83.81 151 ASP A C 1
ATOM 1267 O O . ASP A 1 151 ? -6.476 -0.233 -20.678 1.00 83.81 151 ASP A O 1
ATOM 1271 N N . TYR A 1 152 ? -7.528 0.581 -18.872 1.00 87.62 152 TYR A N 1
ATOM 1272 C CA . TYR A 1 152 ? -6.331 1.163 -18.274 1.00 87.62 152 TYR A CA 1
ATOM 1273 C C . TYR A 1 152 ? -6.457 1.390 -16.771 1.00 87.62 152 TYR A C 1
ATOM 1275 O O . TYR A 1 152 ? -7.556 1.453 -16.224 1.00 87.62 152 TYR A O 1
ATOM 1283 N N . TYR A 1 153 ? -5.316 1.581 -16.119 1.00 85.62 153 TYR A N 1
ATOM 1284 C CA . TYR A 1 153 ? -5.204 1.956 -14.722 1.00 85.62 153 TYR A CA 1
ATOM 1285 C C . TYR A 1 153 ? -4.898 3.448 -14.556 1.00 85.62 153 TYR A C 1
ATOM 1287 O O . TYR A 1 153 ? -4.123 4.035 -15.318 1.00 85.62 153 TYR A O 1
ATOM 1295 N N . TRP A 1 154 ? -5.522 4.076 -13.564 1.00 91.50 154 TRP A N 1
ATOM 1296 C CA . TRP A 1 154 ? -5.416 5.511 -13.311 1.00 91.50 154 TRP A CA 1
ATOM 1297 C C . TRP A 1 154 ? -5.552 5.843 -11.824 1.00 91.50 154 TRP A C 1
ATOM 1299 O O . TRP A 1 154 ? -6.056 5.043 -11.039 1.00 91.50 154 TRP A O 1
ATOM 1309 N N . CYS A 1 155 ? -5.080 7.026 -11.449 1.00 81.19 155 CYS A N 1
ATOM 1310 C CA . CYS A 1 155 ? -5.180 7.562 -10.098 1.00 81.19 155 CYS A CA 1
ATOM 1311 C C . CYS A 1 155 ? -5.412 9.076 -10.148 1.00 81.19 155 CYS A C 1
ATOM 1313 O O . CYS A 1 155 ? -5.081 9.736 -11.138 1.00 81.19 155 CYS A O 1
ATOM 1315 N N . HIS A 1 156 ? -5.950 9.648 -9.080 1.00 78.69 156 HIS A N 1
ATOM 1316 C CA . HIS A 1 156 ? -5.984 11.087 -8.870 1.00 78.69 156 HIS A CA 1
ATOM 1317 C C . HIS A 1 156 ? -4.601 11.604 -8.477 1.00 78.69 156 HIS A C 1
ATOM 1319 O O . HIS A 1 156 ? -3.840 10.966 -7.754 1.00 78.69 156 HIS A O 1
ATOM 1325 N N . THR A 1 157 ? -4.277 12.804 -8.936 1.00 75.44 157 THR A N 1
ATOM 1326 C CA . THR A 1 157 ? -3.046 13.522 -8.607 1.00 75.44 157 THR A CA 1
ATOM 1327 C C . THR A 1 157 ? -3.403 14.936 -8.170 1.00 75.44 157 THR A C 1
ATOM 1329 O O . THR A 1 157 ? -4.509 15.408 -8.421 1.00 75.44 157 THR A O 1
ATOM 1332 N N . ALA A 1 158 ? -2.446 15.673 -7.603 1.00 64.50 158 ALA A N 1
ATOM 1333 C CA . ALA A 1 158 ? -2.654 17.078 -7.243 1.00 64.50 158 ALA A CA 1
ATOM 1334 C C . ALA A 1 158 ? -3.104 17.972 -8.423 1.00 64.50 158 ALA A C 1
ATOM 1336 O O . ALA A 1 158 ? -3.592 19.078 -8.206 1.00 64.50 158 ALA A O 1
ATOM 1337 N N . LYS A 1 159 ? -2.927 17.521 -9.676 1.00 67.81 159 LYS A N 1
ATOM 1338 C CA . LYS A 1 159 ? -3.340 18.264 -10.874 1.00 67.81 159 LYS A CA 1
ATOM 1339 C C . LYS A 1 159 ? -4.718 17.876 -11.399 1.00 67.81 159 LYS A C 1
ATOM 1341 O O . LYS A 1 159 ? -5.415 18.766 -11.873 1.00 67.81 159 LYS A O 1
ATOM 1346 N N . ASN A 1 160 ? -5.064 16.588 -11.384 1.00 80.25 160 ASN A N 1
ATOM 1347 C CA . ASN A 1 160 ? -6.358 16.038 -11.806 1.00 80.25 160 ASN A CA 1
ATOM 1348 C C . ASN A 1 160 ? -6.327 14.508 -11.607 1.00 80.25 160 ASN A C 1
ATOM 1350 O O . ASN A 1 160 ? -6.275 14.022 -10.485 1.00 80.25 160 ASN A O 1
ATOM 1354 N N . TRP A 1 161 ? -6.247 13.753 -12.699 1.00 89.12 161 TRP A N 1
ATOM 1355 C CA . TRP A 1 161 ? -5.995 12.326 -12.741 1.00 89.12 161 TRP A CA 1
ATOM 1356 C C . TRP A 1 161 ? -4.865 12.046 -13.729 1.00 89.12 161 TRP A C 1
ATOM 1358 O O . TRP A 1 161 ? -4.578 12.872 -14.599 1.00 89.12 161 TRP A O 1
ATOM 1368 N N . ASP A 1 162 ? -4.204 10.908 -13.578 1.00 92.75 162 ASP A N 1
ATOM 1369 C CA . ASP A 1 162 ? -3.128 10.482 -14.466 1.00 92.75 162 ASP A CA 1
ATOM 1370 C C . ASP A 1 162 ? -3.039 8.947 -14.511 1.00 92.75 162 ASP A C 1
ATOM 1372 O O . ASP A 1 162 ? -3.599 8.251 -13.659 1.00 92.75 162 ASP A O 1
ATOM 1376 N N . TYR A 1 163 ? -2.349 8.407 -15.513 1.00 95.38 163 TYR A N 1
ATOM 1377 C CA . TYR A 1 163 ? -2.137 6.967 -15.640 1.00 95.38 163 TYR A CA 1
ATOM 1378 C C . TYR A 1 163 ? -1.133 6.479 -14.607 1.00 95.38 163 TYR A C 1
ATOM 1380 O O . TYR A 1 163 ? -0.081 7.088 -14.427 1.00 95.38 163 TYR A O 1
ATOM 1388 N N . CYS A 1 164 ? -1.414 5.348 -13.979 1.00 90.19 164 CYS A N 1
ATOM 1389 C CA . CYS A 1 164 ? -0.535 4.707 -13.006 1.00 90.19 164 CYS A CA 1
ATOM 1390 C C . CYS A 1 164 ? -0.423 3.217 -13.325 1.00 90.19 164 CYS A C 1
ATOM 1392 O O . CYS A 1 164 ? -1.193 2.696 -14.129 1.00 90.19 164 CYS A O 1
ATOM 1394 N N . SER A 1 165 ? 0.525 2.527 -12.695 1.00 85.31 165 SER A N 1
ATOM 1395 C CA . SER A 1 165 ? 0.622 1.072 -12.811 1.00 85.31 165 SER A CA 1
ATOM 1396 C C . SER A 1 165 ? 0.037 0.387 -11.579 1.00 85.31 165 SER A C 1
ATOM 1398 O O . SER A 1 165 ? 0.314 0.826 -10.461 1.00 85.31 165 SER A O 1
ATOM 1400 N N . PRO A 1 166 ? -0.730 -0.701 -11.753 1.00 71.75 166 PRO A N 1
ATOM 1401 C CA . PRO A 1 166 ? -1.281 -1.465 -10.634 1.00 71.75 166 PRO A CA 1
ATOM 1402 C C . PRO A 1 166 ? -0.222 -2.260 -9.870 1.00 71.75 166 PRO A C 1
ATOM 1404 O O . PRO A 1 166 ? -0.482 -2.705 -8.756 1.00 71.75 166 PRO A O 1
ATOM 1407 N N . ASP A 1 167 ? 0.945 -2.473 -10.480 1.00 63.03 167 ASP A N 1
ATOM 1408 C CA . ASP A 1 167 ? 2.027 -3.283 -9.932 1.00 63.03 167 ASP A CA 1
ATOM 1409 C C . ASP A 1 167 ? 3.402 -2.716 -10.335 1.00 63.03 167 ASP A C 1
ATOM 1411 O O . ASP A 1 167 ? 3.518 -1.822 -11.183 1.00 63.03 167 ASP A O 1
ATOM 1415 N N . VAL A 1 168 ? 4.461 -3.214 -9.698 1.00 64.38 168 VAL A N 1
ATOM 1416 C CA . VAL A 1 168 ? 5.840 -2.865 -10.030 1.00 64.38 168 VAL A CA 1
ATOM 1417 C C . VAL A 1 168 ? 6.181 -3.372 -11.426 1.00 64.38 168 VAL A C 1
ATOM 1419 O O . VAL A 1 168 ? 5.864 -4.503 -11.790 1.00 64.38 168 VAL A O 1
ATOM 1422 N N . ASP A 1 169 ? 6.871 -2.541 -12.206 1.00 71.50 169 ASP A N 1
ATOM 1423 C CA . ASP A 1 169 ? 7.390 -2.926 -13.522 1.00 71.50 169 ASP A CA 1
ATOM 1424 C C . ASP A 1 169 ? 6.323 -3.508 -14.464 1.00 71.50 169 ASP A C 1
ATOM 1426 O O . ASP A 1 169 ? 6.589 -4.409 -15.261 1.00 71.50 169 ASP A O 1
ATOM 1430 N N . VAL A 1 170 ? 5.113 -2.956 -14.399 1.00 77.12 170 VAL A N 1
ATOM 1431 C CA . VAL A 1 170 ? 4.075 -3.137 -15.416 1.00 77.12 170 VAL A CA 1
ATOM 1432 C C . VAL A 1 170 ? 3.647 -1.782 -15.963 1.00 77.12 170 VAL A C 1
ATOM 1434 O O . VAL A 1 170 ? 3.890 -0.744 -15.349 1.00 77.12 170 VAL A O 1
ATOM 1437 N N . THR A 1 171 ? 3.024 -1.771 -17.130 1.00 89.31 171 THR A N 1
ATOM 1438 C CA . THR A 1 171 ? 2.520 -0.560 -17.775 1.00 89.31 171 THR A CA 1
ATOM 1439 C C . THR A 1 171 ? 1.190 -0.134 -17.162 1.00 89.31 171 THR A C 1
ATOM 1441 O O . THR A 1 171 ? 0.569 -0.881 -16.403 1.00 89.31 171 THR A O 1
ATOM 1444 N N . TYR A 1 172 ? 0.694 1.041 -17.542 1.00 92.38 172 TYR A N 1
ATOM 1445 C CA . TYR A 1 172 ? -0.638 1.501 -17.141 1.00 92.38 172 TYR A CA 1
ATOM 1446 C C . TYR A 1 172 ? -1.789 0.646 -17.699 1.00 92.38 172 TYR A C 1
ATOM 1448 O O . TYR A 1 172 ? -2.942 0.858 -17.346 1.00 92.38 172 TYR A O 1
ATOM 1456 N N . LYS A 1 173 ? -1.491 -0.336 -18.556 1.00 87.62 173 LYS A N 1
ATOM 1457 C CA . LYS A 1 173 ? -2.419 -1.376 -19.027 1.00 87.62 173 LYS A CA 1
ATOM 1458 C C . LYS A 1 173 ? -2.163 -2.741 -18.380 1.00 87.62 173 LYS A C 1
ATOM 1460 O O . LYS A 1 173 ? -2.665 -3.755 -18.849 1.00 87.62 173 LYS A O 1
ATOM 1465 N N . GLY A 1 174 ? -1.310 -2.800 -17.358 1.00 77.31 174 GLY A N 1
ATOM 1466 C CA . GLY A 1 174 ? -0.925 -4.049 -16.699 1.00 77.31 174 GLY A CA 1
ATOM 1467 C C . GLY A 1 174 ? -0.016 -4.958 -17.535 1.00 77.31 174 GLY A C 1
ATOM 1468 O O . GLY A 1 174 ? 0.189 -6.112 -17.163 1.00 77.31 174 GLY A O 1
ATOM 1469 N N . LYS A 1 175 ? 0.558 -4.480 -18.652 1.00 83.12 175 LYS A N 1
ATOM 1470 C CA . LYS A 1 175 ? 1.515 -5.281 -19.431 1.00 83.12 175 LYS A CA 1
ATOM 1471 C C . LYS A 1 175 ? 2.872 -5.310 -18.723 1.00 83.12 175 LYS A C 1
ATOM 1473 O O . LYS A 1 175 ? 3.345 -4.250 -18.326 1.00 83.12 175 LYS A O 1
ATOM 1478 N N . PRO A 1 176 ? 3.547 -6.460 -18.592 1.00 75.06 176 PRO A N 1
ATOM 1479 C CA . PRO A 1 176 ? 4.866 -6.505 -17.968 1.00 75.06 176 PRO A CA 1
ATOM 1480 C C . PRO A 1 176 ? 5.920 -5.713 -18.748 1.00 75.06 176 PRO A C 1
ATOM 1482 O O . PRO A 1 176 ? 6.056 -5.858 -19.967 1.00 75.06 176 PRO A O 1
ATOM 1485 N N . CYS A 1 177 ? 6.712 -4.926 -18.025 1.00 76.62 177 CYS A N 1
ATOM 1486 C CA . CYS A 1 177 ? 7.953 -4.362 -18.531 1.00 76.62 177 CYS A CA 1
ATOM 1487 C C . CYS A 1 177 ? 8.995 -5.472 -18.736 1.00 76.62 177 CYS A C 1
ATOM 1489 O O . CYS A 1 177 ? 9.003 -6.496 -18.045 1.00 76.62 177 CYS A O 1
ATOM 1491 N N . ARG A 1 178 ? 9.931 -5.270 -19.668 1.00 78.31 178 ARG A N 1
ATOM 1492 C CA . ARG A 1 178 ? 11.072 -6.174 -19.846 1.00 78.31 178 ARG A CA 1
ATOM 1493 C C . ARG A 1 178 ? 11.939 -6.195 -18.590 1.00 78.31 178 ARG A C 1
ATOM 1495 O O . ARG A 1 178 ? 12.217 -5.163 -17.986 1.00 78.31 178 ARG A O 1
ATOM 1502 N N . SER A 1 179 ? 12.480 -7.368 -18.276 1.00 71.06 179 SER A N 1
ATOM 1503 C CA . SER A 1 179 ? 13.361 -7.581 -17.120 1.00 71.06 179 SER A CA 1
ATOM 1504 C C . SER A 1 179 ? 14.662 -6.772 -17.155 1.00 71.06 179 SER A C 1
ATOM 1506 O O . SER A 1 179 ? 15.305 -6.615 -16.123 1.00 71.06 179 SER A O 1
ATOM 1508 N N . ASN A 1 180 ? 15.070 -6.266 -18.321 1.00 70.19 180 ASN A N 1
ATOM 1509 C CA . ASN A 1 180 ? 16.232 -5.393 -18.486 1.00 70.19 180 ASN A CA 1
ATOM 1510 C C . ASN A 1 180 ? 15.861 -3.916 -18.707 1.00 70.19 180 ASN A C 1
ATOM 1512 O O . ASN A 1 180 ? 16.749 -3.107 -18.969 1.00 70.19 180 ASN A O 1
ATOM 1516 N N . HIS A 1 181 ? 14.577 -3.561 -18.628 1.00 80.00 181 HIS A N 1
ATOM 1517 C CA . HIS A 1 181 ? 14.101 -2.198 -18.833 1.00 80.00 181 HIS A CA 1
ATOM 1518 C C . HIS A 1 181 ? 12.877 -1.916 -17.956 1.00 80.00 181 HIS A C 1
ATOM 1520 O O . HIS A 1 181 ? 11.745 -1.846 -18.431 1.00 80.00 181 HIS A O 1
ATOM 1526 N N . PHE A 1 182 ? 13.141 -1.768 -16.660 1.00 80.12 182 PHE A N 1
ATOM 1527 C CA . PHE A 1 182 ? 12.164 -1.485 -15.607 1.00 80.12 182 PHE A CA 1
ATOM 1528 C C . PHE A 1 182 ? 11.392 -0.184 -15.832 1.00 80.12 182 PHE A C 1
ATOM 1530 O O . PHE A 1 182 ? 11.800 0.661 -16.631 1.00 80.12 182 PHE A O 1
ATOM 1537 N N . CYS A 1 183 ? 10.293 0.001 -15.106 1.00 79.94 183 CYS A N 1
ATOM 1538 C CA . CYS A 1 183 ? 9.534 1.240 -15.183 1.00 79.94 183 CYS A CA 1
ATOM 1539 C C . CYS A 1 183 ? 10.364 2.432 -14.680 1.00 79.94 183 CYS A C 1
ATOM 1541 O O . CYS A 1 183 ? 10.861 2.426 -13.553 1.00 79.94 183 CYS A O 1
ATOM 1543 N N . GLY A 1 184 ? 10.512 3.476 -15.498 1.00 82.31 184 GLY A N 1
ATOM 1544 C CA . GLY A 1 184 ? 11.242 4.673 -15.088 1.00 82.31 184 GLY A CA 1
ATOM 1545 C C . GLY A 1 184 ? 11.364 5.729 -16.179 1.00 82.31 184 GLY A C 1
ATOM 1546 O O . GLY A 1 184 ? 10.860 5.564 -17.285 1.00 82.31 184 GLY A O 1
ATOM 1547 N N . LEU A 1 185 ? 12.040 6.835 -15.862 1.00 81.94 185 LEU A N 1
ATOM 1548 C CA . LEU A 1 185 ? 12.130 7.997 -16.754 1.00 81.94 185 LEU A CA 1
ATOM 1549 C C . LEU A 1 185 ? 12.978 7.747 -18.011 1.00 81.94 185 LEU A C 1
ATOM 1551 O O . LEU A 1 185 ? 12.698 8.330 -19.053 1.00 81.94 185 LEU A O 1
ATOM 1555 N N . HIS A 1 186 ? 14.050 6.951 -17.922 1.00 83.69 186 HIS A N 1
ATOM 1556 C CA . HIS A 1 186 ? 14.966 6.649 -19.042 1.00 83.69 186 HIS A CA 1
ATOM 1557 C C . HIS A 1 186 ? 15.319 7.876 -19.905 1.00 83.69 186 HIS A C 1
ATOM 1559 O O . HIS A 1 186 ? 15.214 7.860 -21.128 1.00 83.69 186 HIS A O 1
ATOM 1565 N N . GLY A 1 187 ? 15.657 8.992 -19.250 1.00 82.56 187 GLY A N 1
ATOM 1566 C CA . GLY A 1 187 ? 16.011 10.261 -19.902 1.00 82.56 187 GLY A CA 1
ATOM 1567 C C . GLY A 1 187 ? 14.839 11.171 -20.307 1.00 82.56 187 GLY A C 1
ATOM 1568 O O . GLY A 1 187 ? 15.073 12.348 -20.596 1.00 82.56 187 GLY A O 1
ATOM 1569 N N . ASN A 1 188 ? 13.597 10.692 -20.248 1.00 84.75 188 ASN A N 1
ATOM 1570 C CA . ASN A 1 188 ? 12.381 11.423 -20.614 1.00 84.75 188 ASN A CA 1
ATOM 1571 C C . ASN A 1 188 ? 11.754 12.171 -19.420 1.00 84.75 188 ASN A C 1
ATOM 1573 O O . ASN A 1 188 ? 12.277 12.155 -18.303 1.00 84.75 188 ASN A O 1
ATOM 1577 N N . ASN A 1 189 ? 10.658 12.889 -19.679 1.00 83.56 189 ASN A N 1
ATOM 1578 C CA . ASN A 1 189 ? 9.815 13.560 -18.678 1.00 83.56 189 ASN A CA 1
ATOM 1579 C C . ASN A 1 189 ? 8.587 12.725 -18.263 1.00 83.56 189 ASN A C 1
ATOM 1581 O O . ASN A 1 189 ? 7.747 13.212 -17.512 1.00 83.56 189 ASN A O 1
ATOM 1585 N N . TYR A 1 190 ? 8.488 11.491 -18.750 1.00 87.75 190 TYR A N 1
ATOM 1586 C CA . TYR A 1 190 ? 7.485 10.504 -18.375 1.00 87.75 190 TYR A CA 1
ATOM 1587 C C . TYR A 1 190 ? 8.168 9.162 -18.109 1.00 87.75 190 TYR A C 1
ATOM 1589 O O . TYR A 1 190 ? 9.244 8.878 -18.638 1.00 87.75 190 TYR A O 1
ATOM 1597 N N . ASN A 1 191 ? 7.541 8.353 -17.270 1.00 88.56 191 ASN A N 1
ATOM 1598 C CA . ASN A 1 191 ?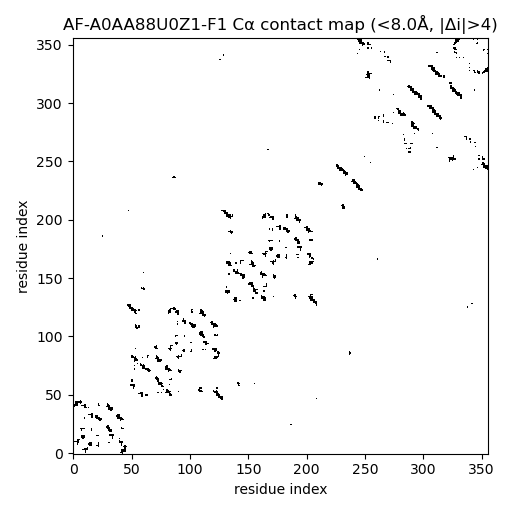 7.940 7.002 -16.945 1.00 88.56 191 ASN A CA 1
ATOM 1599 C C . ASN A 1 191 ? 7.376 6.043 -17.994 1.00 88.56 191 ASN A C 1
ATOM 1601 O O . ASN A 1 191 ? 6.199 6.104 -18.361 1.00 88.56 191 ASN A O 1
ATOM 1605 N N . TRP A 1 192 ? 8.231 5.163 -18.490 1.00 94.81 192 TRP A N 1
ATOM 1606 C CA . TRP A 1 192 ? 7.872 4.177 -19.496 1.00 94.81 192 TRP A CA 1
ATOM 1607 C C . TRP A 1 192 ? 8.777 2.955 -19.389 1.00 94.81 192 TRP A C 1
ATOM 1609 O O . TRP A 1 192 ? 9.794 2.955 -18.687 1.00 94.81 192 TRP A O 1
ATOM 1619 N N . CYS A 1 193 ? 8.404 1.898 -20.096 1.00 87.69 193 CYS A N 1
ATOM 1620 C CA . CYS A 1 193 ? 9.248 0.732 -20.263 1.00 87.69 193 CYS A CA 1
ATOM 1621 C C . CYS A 1 193 ? 9.008 0.048 -21.608 1.00 87.69 193 CYS A C 1
ATOM 1623 O O . CYS A 1 193 ? 7.951 0.201 -22.221 1.00 87.69 193 CYS A O 1
ATOM 1625 N N . TRP A 1 194 ? 9.983 -0.739 -22.062 1.00 91.00 194 TRP A N 1
ATOM 1626 C CA . TRP A 1 194 ? 9.746 -1.681 -23.150 1.00 91.00 194 TRP A CA 1
ATOM 1627 C C . TRP A 1 194 ? 8.892 -2.846 -22.660 1.00 91.00 194 TRP A C 1
ATOM 1629 O O . TRP A 1 194 ? 9.151 -3.406 -21.596 1.00 91.00 194 TRP A O 1
ATOM 1639 N N . THR A 1 195 ? 7.940 -3.257 -23.485 1.00 84.50 195 THR A N 1
ATOM 1640 C CA . THR A 1 195 ? 7.178 -4.506 -23.373 1.00 84.50 195 THR A CA 1
ATOM 1641 C C . THR A 1 195 ? 7.709 -5.521 -24.404 1.00 84.50 195 THR A C 1
ATOM 1643 O O . THR A 1 195 ? 8.731 -5.272 -25.053 1.00 84.50 195 THR A O 1
ATOM 1646 N N . SER A 1 196 ? 7.117 -6.712 -24.536 1.00 76.38 196 SER A N 1
ATOM 1647 C CA . SER A 1 196 ? 7.622 -7.780 -25.423 1.00 76.38 196 SER A CA 1
ATOM 1648 C C . SER A 1 196 ? 7.885 -7.341 -26.881 1.00 76.38 196 SER A C 1
ATOM 1650 O O . SER A 1 196 ? 7.232 -6.450 -27.411 1.00 76.38 196 SER A O 1
ATOM 1652 N N . GLU A 1 197 ? 8.888 -7.985 -27.488 1.00 58.19 197 GLU A N 1
ATOM 1653 C CA . GLU A 1 197 ? 9.427 -7.924 -28.867 1.00 58.19 197 GLU A CA 1
ATOM 1654 C C . GLU A 1 197 ? 9.695 -6.570 -29.557 1.00 58.19 197 GLU A C 1
ATOM 1656 O O . GLU A 1 197 ? 10.760 -6.464 -30.153 1.00 58.19 197 GLU A O 1
ATOM 1661 N N . SER A 1 198 ? 8.926 -5.489 -29.382 1.00 59.16 198 SER A N 1
ATOM 1662 C CA . SER A 1 198 ? 9.318 -4.148 -29.896 1.00 59.16 198 SER A CA 1
ATOM 1663 C C . SER A 1 198 ? 8.427 -2.972 -29.474 1.00 59.16 198 SER A C 1
ATOM 1665 O O . SER A 1 198 ? 8.628 -1.868 -29.969 1.00 59.16 198 SER A O 1
ATOM 1667 N N . ASP A 1 199 ? 7.452 -3.173 -28.587 1.00 82.69 199 ASP A N 1
ATOM 1668 C CA . ASP A 1 199 ? 6.490 -2.128 -28.213 1.00 82.69 199 ASP A CA 1
ATOM 1669 C C . ASP A 1 199 ? 6.857 -1.499 -26.860 1.00 82.69 199 ASP A C 1
ATOM 1671 O O . ASP A 1 199 ? 7.293 -2.214 -25.953 1.00 82.69 199 ASP A O 1
ATOM 1675 N N . TYR A 1 200 ? 6.713 -0.182 -26.706 1.00 91.31 200 TYR A N 1
ATOM 1676 C CA . TYR A 1 200 ? 6.893 0.500 -25.419 1.00 91.31 200 TYR A CA 1
ATOM 1677 C C . TYR A 1 200 ? 5.560 1.020 -24.915 1.00 91.31 200 TYR A C 1
ATOM 1679 O O . TYR A 1 200 ? 4.659 1.306 -25.695 1.00 91.31 200 TYR A O 1
ATOM 1687 N N . ASP A 1 201 ? 5.446 1.180 -23.603 1.00 93.94 201 ASP A N 1
ATOM 1688 C CA . ASP A 1 201 ? 4.245 1.769 -23.035 1.00 93.94 201 ASP A CA 1
ATOM 1689 C C . ASP A 1 201 ? 4.557 2.563 -21.765 1.00 93.94 201 ASP A C 1
ATOM 1691 O O . ASP A 1 201 ? 5.632 2.429 -21.164 1.00 93.94 201 ASP A O 1
ATOM 1695 N N . TYR A 1 202 ? 3.614 3.410 -21.362 1.00 96.00 202 TYR A N 1
ATOM 1696 C CA . TYR A 1 202 ? 3.753 4.216 -20.153 1.00 96.00 202 TYR A CA 1
ATOM 1697 C C . TYR A 1 202 ? 3.579 3.371 -18.897 1.00 96.00 202 TYR A C 1
ATOM 1699 O O . TYR A 1 202 ? 2.866 2.370 -18.882 1.00 96.00 202 TYR A O 1
ATOM 1707 N N . CYS A 1 203 ? 4.220 3.780 -17.815 1.00 90.19 203 CYS A N 1
ATOM 1708 C CA . CYS A 1 203 ? 4.126 3.077 -16.546 1.00 90.19 203 CYS A CA 1
ATOM 1709 C C . CYS A 1 203 ? 4.214 4.070 -15.392 1.00 90.19 203 CYS A C 1
ATOM 1711 O O . CYS A 1 203 ? 4.803 5.135 -15.527 1.00 90.19 203 CYS A O 1
ATOM 1713 N N . GLY A 1 204 ? 3.632 3.726 -14.254 1.00 87.56 204 GLY A N 1
ATOM 1714 C CA . GLY A 1 204 ? 3.755 4.462 -13.009 1.00 87.56 204 GLY A CA 1
ATOM 1715 C C . GLY A 1 204 ? 4.651 3.711 -12.023 1.00 87.56 204 GLY A C 1
ATOM 1716 O O . GLY A 1 204 ? 4.294 2.603 -11.630 1.00 87.56 204 GLY A O 1
ATOM 1717 N N . PRO A 1 205 ? 5.814 4.242 -11.607 1.00 77.50 205 PRO A N 1
ATOM 1718 C CA . PRO A 1 205 ? 6.666 3.539 -10.656 1.00 77.50 205 PRO A CA 1
ATOM 1719 C C . PRO A 1 205 ? 6.003 3.476 -9.275 1.00 77.50 205 PRO A C 1
ATOM 1721 O O . PRO A 1 205 ? 5.423 4.455 -8.806 1.00 77.50 205 PRO A O 1
ATOM 1724 N N . ILE A 1 206 ? 6.136 2.333 -8.603 1.00 70.19 206 ILE A N 1
ATOM 1725 C CA . ILE A 1 206 ? 5.658 2.142 -7.232 1.00 70.19 206 ILE A CA 1
ATOM 1726 C C . ILE A 1 206 ? 6.852 2.207 -6.283 1.00 70.19 206 ILE A C 1
ATOM 1728 O O . ILE A 1 206 ? 7.764 1.379 -6.332 1.00 70.19 206 ILE A O 1
ATOM 1732 N N . GLU A 1 207 ? 6.849 3.199 -5.399 1.00 65.81 207 GLU A N 1
ATOM 1733 C CA . GLU A 1 207 ? 7.885 3.386 -4.386 1.00 65.81 207 GLU A CA 1
ATOM 1734 C C . GLU A 1 207 ? 7.421 2.810 -3.045 1.00 65.81 207 GLU A C 1
ATOM 1736 O O . GLU A 1 207 ? 6.242 2.849 -2.702 1.00 65.81 207 GLU A O 1
ATOM 1741 N N . SER A 1 208 ? 8.338 2.279 -2.234 1.00 54.22 208 SER A N 1
ATOM 1742 C CA . SER A 1 208 ? 7.989 1.936 -0.852 1.00 54.22 208 SER A CA 1
ATOM 1743 C C . SER A 1 208 ? 7.668 3.213 -0.079 1.00 54.22 208 SER A C 1
ATOM 1745 O O . SER A 1 208 ? 8.517 4.103 -0.032 1.00 54.22 208 SER A O 1
ATOM 1747 N N . GLY A 1 209 ? 6.508 3.263 0.581 1.00 53.75 209 GLY A N 1
ATOM 1748 C CA . GLY A 1 209 ? 6.129 4.331 1.506 1.00 53.75 209 GLY A CA 1
ATOM 1749 C C . GLY A 1 209 ? 7.217 4.551 2.554 1.00 53.75 209 GLY A C 1
ATOM 1750 O O . GLY A 1 209 ? 7.421 3.710 3.447 1.00 53.75 209 GLY A O 1
ATOM 1751 N N . GLU A 1 210 ? 7.982 5.636 2.397 1.00 49.56 210 GLU A N 1
ATOM 1752 C CA . GLU A 1 210 ? 9.177 5.873 3.197 1.00 49.56 210 GLU A CA 1
ATOM 1753 C C . GLU A 1 210 ? 8.824 5.950 4.682 1.00 49.56 210 GLU A C 1
ATOM 1755 O O . GLU A 1 210 ? 7.918 6.645 5.138 1.00 49.56 210 GLU A O 1
ATOM 1760 N N . CYS A 1 211 ? 9.575 5.173 5.452 1.00 41.50 211 CYS A N 1
ATOM 1761 C CA . CYS A 1 211 ? 9.593 5.266 6.892 1.00 41.50 211 CYS A CA 1
ATOM 1762 C C . CYS A 1 211 ? 10.394 6.514 7.291 1.00 41.50 211 CYS A C 1
ATOM 1764 O O . CYS A 1 211 ? 11.359 6.867 6.616 1.00 41.50 211 CYS A O 1
ATOM 1766 N N . THR A 1 212 ? 10.080 7.149 8.421 1.00 37.22 212 THR A N 1
ATOM 1767 C CA . THR A 1 212 ? 11.007 8.106 9.041 1.00 37.22 212 THR A CA 1
ATOM 1768 C C . THR A 1 212 ? 12.300 7.375 9.401 1.00 37.22 212 THR A C 1
ATOM 1770 O O . THR A 1 212 ? 12.360 6.652 10.398 1.00 37.22 212 THR A O 1
ATOM 1773 N N . TYR A 1 213 ? 13.339 7.537 8.583 1.00 34.91 213 TYR A N 1
ATOM 1774 C CA . TYR A 1 213 ? 14.688 7.100 8.912 1.00 34.91 213 TYR A CA 1
ATOM 1775 C C . TYR A 1 213 ? 15.168 7.908 10.121 1.00 34.91 213 TYR A C 1
ATOM 1777 O O . TYR A 1 213 ? 15.455 9.101 10.009 1.00 34.91 213 TYR A O 1
ATOM 1785 N N . LEU A 1 214 ? 15.295 7.273 11.289 1.00 31.66 214 LEU A N 1
ATOM 1786 C CA . LEU A 1 214 ? 16.152 7.815 12.339 1.00 31.66 214 LEU A CA 1
ATOM 1787 C C . LEU A 1 214 ? 17.586 7.718 11.819 1.00 31.66 214 LEU A C 1
ATOM 1789 O O . LEU A 1 214 ? 18.253 6.700 11.990 1.00 31.66 214 LEU A O 1
ATOM 1793 N N . THR A 1 215 ? 18.069 8.767 11.151 1.00 28.97 215 THR A N 1
ATOM 1794 C CA . THR A 1 215 ? 19.492 8.888 10.846 1.00 28.97 215 THR A CA 1
ATOM 1795 C C . THR A 1 215 ? 20.223 8.947 12.179 1.00 28.97 215 THR A C 1
ATOM 1797 O O . THR A 1 215 ? 20.203 9.969 12.869 1.00 28.97 215 THR A O 1
ATOM 1800 N N . SER A 1 216 ? 20.835 7.837 12.578 1.00 31.25 216 SER A N 1
ATOM 1801 C CA . SER A 1 216 ? 21.626 7.732 13.795 1.00 31.25 216 SER A CA 1
ATOM 1802 C C . SER A 1 216 ? 22.912 8.547 13.647 1.00 31.25 216 SER A C 1
ATOM 1804 O O . SER A 1 216 ? 23.995 7.995 13.472 1.00 31.25 216 SER A O 1
ATOM 1806 N N . ARG A 1 217 ? 22.829 9.876 13.747 1.00 30.59 217 ARG A N 1
ATOM 1807 C CA . ARG A 1 217 ? 24.018 10.731 13.885 1.00 30.59 217 ARG A CA 1
ATOM 1808 C C . ARG A 1 217 ? 24.669 10.634 15.274 1.00 30.59 217 ARG A C 1
ATOM 1810 O O . ARG A 1 217 ? 25.695 11.258 15.500 1.00 30.59 217 ARG A O 1
ATOM 1817 N N . HIS A 1 218 ? 24.150 9.799 16.182 1.00 29.58 218 HIS A N 1
ATOM 1818 C CA . HIS A 1 218 ? 24.656 9.687 17.556 1.00 29.58 218 HIS A CA 1
ATOM 1819 C C . HIS A 1 218 ? 24.829 8.248 18.073 1.00 29.58 218 HIS A C 1
ATOM 1821 O O . HIS A 1 218 ? 24.412 7.932 19.183 1.00 29.58 218 HIS A O 1
ATOM 1827 N N . ARG A 1 219 ? 25.510 7.367 17.329 1.00 34.38 219 ARG A N 1
ATOM 1828 C CA . ARG A 1 219 ? 26.168 6.197 17.950 1.00 34.38 219 ARG A CA 1
ATOM 1829 C C . ARG A 1 219 ? 27.604 6.019 17.459 1.00 34.38 219 ARG A C 1
ATOM 1831 O O . ARG A 1 219 ? 27.931 5.078 16.751 1.00 34.38 219 ARG A O 1
ATOM 1838 N N . LYS A 1 220 ? 28.501 6.891 17.929 1.00 36.28 220 LYS A N 1
ATOM 1839 C CA . LYS A 1 220 ? 29.874 6.465 18.237 1.00 36.28 220 LYS A CA 1
ATOM 1840 C C . LYS A 1 220 ? 29.864 5.879 19.649 1.00 36.28 220 LYS A C 1
ATOM 1842 O O . LYS A 1 220 ? 29.948 6.641 20.604 1.00 36.28 220 LYS A O 1
ATOM 1847 N N . ARG A 1 221 ? 29.721 4.553 19.769 1.00 31.72 221 ARG A N 1
ATOM 1848 C CA . ARG A 1 221 ? 30.303 3.688 20.825 1.00 31.72 221 ARG A CA 1
ATOM 1849 C C . ARG A 1 221 ? 29.770 2.250 20.677 1.00 31.72 221 ARG A C 1
ATOM 1851 O O . ARG A 1 221 ? 28.568 2.030 20.645 1.00 31.72 221 ARG A O 1
ATOM 1858 N N . ARG A 1 222 ? 30.726 1.327 20.530 1.00 41.84 222 ARG A N 1
ATOM 1859 C CA . ARG A 1 222 ? 30.686 -0.150 20.443 1.00 41.84 222 ARG A CA 1
ATOM 1860 C C . ARG A 1 222 ? 29.429 -0.864 20.994 1.00 41.84 222 ARG A C 1
ATOM 1862 O O . ARG A 1 222 ? 29.131 -0.691 22.168 1.00 41.84 222 ARG A O 1
ATOM 1869 N N . ALA A 1 223 ? 28.823 -1.746 20.180 1.00 30.73 223 ALA A N 1
ATOM 1870 C CA . ALA A 1 223 ? 28.292 -3.093 20.518 1.00 30.73 223 ALA A CA 1
ATOM 1871 C C . ALA A 1 223 ? 27.668 -3.723 19.235 1.00 30.73 223 ALA A C 1
ATOM 1873 O O . ALA A 1 223 ? 26.798 -3.107 18.636 1.00 30.73 223 ALA A O 1
ATOM 1874 N N . LEU A 1 224 ? 28.216 -4.781 18.623 1.00 38.50 224 LEU A N 1
ATOM 1875 C CA . LEU A 1 224 ? 28.016 -6.218 18.916 1.00 38.50 224 LEU A CA 1
ATOM 1876 C C . LEU A 1 224 ? 26.622 -6.818 18.591 1.00 38.50 224 LEU A C 1
ATOM 1878 O O . LEU A 1 224 ? 26.274 -7.861 19.130 1.00 38.50 224 LEU A O 1
ATOM 1882 N N . ASP A 1 225 ? 25.837 -6.217 17.689 1.00 46.38 225 ASP A N 1
ATOM 1883 C CA . ASP A 1 225 ? 24.645 -6.871 17.112 1.00 46.38 225 ASP A CA 1
ATOM 1884 C C . ASP A 1 225 ? 24.506 -6.457 15.630 1.00 46.38 225 ASP A C 1
ATOM 1886 O O . ASP A 1 225 ? 24.318 -5.277 15.339 1.00 46.38 225 ASP A O 1
ATOM 1890 N N . ASP A 1 226 ? 24.599 -7.403 14.686 1.00 55.16 226 ASP A N 1
ATOM 1891 C CA . ASP A 1 226 ? 24.482 -7.215 13.216 1.00 55.16 226 ASP A CA 1
ATOM 1892 C C . ASP A 1 226 ? 23.058 -6.801 12.752 1.00 55.16 226 ASP A C 1
ATOM 1894 O O . ASP A 1 226 ? 22.636 -7.037 11.616 1.00 55.16 226 ASP A O 1
ATOM 1898 N N . LYS A 1 227 ? 22.252 -6.213 13.643 1.00 59.81 227 LYS A N 1
ATOM 1899 C CA . LYS A 1 227 ? 20.867 -5.808 13.378 1.00 59.81 227 LYS A CA 1
ATOM 1900 C C . LYS A 1 227 ? 20.810 -4.366 12.890 1.00 59.81 227 LYS A C 1
ATOM 1902 O O . LYS A 1 227 ? 20.958 -3.424 13.668 1.00 59.81 227 LYS A O 1
ATOM 1907 N N . ALA A 1 228 ? 20.509 -4.189 11.608 1.00 63.84 228 ALA A N 1
ATOM 1908 C CA . ALA A 1 228 ? 20.187 -2.890 11.038 1.00 63.84 228 ALA A CA 1
ATOM 1909 C C . ALA A 1 228 ? 18.754 -2.492 11.421 1.00 63.84 228 ALA A C 1
ATOM 1911 O O . ALA A 1 228 ? 17.805 -3.235 11.170 1.00 63.84 228 ALA A O 1
ATOM 1912 N N . VAL A 1 229 ? 18.569 -1.311 12.012 1.00 60.12 229 VAL A N 1
ATOM 1913 C CA . VAL A 1 229 ? 17.231 -0.723 12.170 1.00 60.12 229 VAL A CA 1
ATOM 1914 C C . VAL A 1 229 ? 16.792 -0.197 10.807 1.00 60.12 229 VAL A C 1
ATOM 1916 O O . VAL A 1 229 ? 17.431 0.695 10.257 1.00 60.12 229 VAL A O 1
ATOM 1919 N N . ILE A 1 230 ? 15.715 -0.758 10.260 1.00 55.97 230 ILE A N 1
ATOM 1920 C CA . ILE A 1 230 ? 15.166 -0.353 8.962 1.00 55.97 230 ILE A CA 1
ATOM 1921 C C . ILE A 1 230 ? 14.350 0.928 9.133 1.00 55.97 230 ILE A C 1
ATOM 1923 O O . ILE A 1 230 ? 14.418 1.837 8.313 1.00 55.97 230 ILE A O 1
ATOM 1927 N N . CYS A 1 231 ? 13.508 0.957 10.169 1.00 55.12 231 CYS A N 1
ATOM 1928 C CA . CYS A 1 231 ? 12.335 1.818 10.187 1.00 55.12 231 CYS A CA 1
ATOM 1929 C C . CYS A 1 231 ? 11.689 1.783 11.578 1.00 55.12 231 CYS A C 1
ATOM 1931 O O . CYS A 1 231 ? 11.485 0.707 12.136 1.00 55.12 231 CYS A O 1
ATOM 1933 N N . THR A 1 232 ? 11.354 2.946 12.140 1.00 55.19 232 THR A N 1
ATOM 1934 C CA . THR A 1 232 ? 10.567 3.046 13.378 1.00 55.19 232 THR A CA 1
ATOM 1935 C C . THR A 1 232 ? 9.291 3.810 13.086 1.00 55.19 232 THR A C 1
ATOM 1937 O O . THR A 1 232 ? 9.334 4.954 12.633 1.00 55.19 232 THR A O 1
ATOM 1940 N N . LYS A 1 233 ? 8.151 3.186 13.374 1.00 53.91 233 LYS A N 1
ATOM 1941 C CA . LYS A 1 233 ? 6.836 3.794 13.233 1.00 53.91 233 LYS A CA 1
ATOM 1942 C C . LYS A 1 233 ? 6.246 4.081 14.604 1.00 53.91 233 LYS A C 1
ATOM 1944 O O . LYS A 1 233 ? 6.125 3.186 15.439 1.00 53.91 233 LYS A O 1
ATOM 1949 N N . LYS A 1 234 ? 5.863 5.338 14.818 1.00 53.62 234 LYS A N 1
ATOM 1950 C CA . LYS A 1 234 ? 5.088 5.762 15.982 1.00 53.62 234 LYS A CA 1
ATOM 1951 C C . LYS A 1 234 ? 3.628 5.870 15.579 1.00 53.62 234 LYS A C 1
ATOM 1953 O O . LYS A 1 234 ? 3.277 6.666 14.713 1.00 53.62 234 LYS A O 1
ATOM 1958 N N . ASP A 1 235 ? 2.796 5.077 16.222 1.00 49.16 235 ASP A N 1
ATOM 1959 C CA . ASP A 1 235 ? 1.354 5.182 16.124 1.00 49.16 235 ASP A CA 1
ATOM 1960 C C . ASP A 1 235 ? 0.881 6.218 17.158 1.00 49.16 235 ASP A C 1
ATOM 1962 O O . ASP A 1 235 ? 1.065 6.058 18.369 1.00 49.16 235 ASP A O 1
ATOM 1966 N N . LYS A 1 236 ? 0.388 7.364 16.669 1.00 42.47 236 LYS A N 1
ATOM 1967 C CA . LYS A 1 236 ? -0.006 8.495 17.523 1.00 42.47 236 LYS A CA 1
ATOM 1968 C C . LYS A 1 236 ? -1.286 8.198 18.314 1.00 42.47 236 LYS A C 1
ATOM 1970 O O . LYS A 1 236 ? -1.415 8.733 19.412 1.00 42.47 236 LYS A O 1
ATOM 1975 N N . GLY A 1 237 ? -2.178 7.348 17.794 1.00 39.78 237 GLY A N 1
ATOM 1976 C CA . GLY A 1 237 ? -3.479 7.049 18.401 1.00 39.78 237 GLY A CA 1
ATOM 1977 C C . GLY A 1 237 ? -3.361 6.125 19.610 1.00 39.78 237 GLY A C 1
ATOM 1978 O O . GLY A 1 237 ? -3.852 6.440 20.690 1.00 39.78 237 GLY A O 1
ATOM 1979 N N . ASN A 1 238 ? -2.616 5.025 19.475 1.00 47.41 238 ASN A N 1
ATOM 1980 C CA . ASN A 1 238 ? -2.437 4.047 20.560 1.00 47.41 238 ASN A CA 1
ATOM 1981 C C . ASN A 1 238 ? -1.112 4.206 21.338 1.00 47.41 238 ASN A C 1
ATOM 1983 O O . ASN A 1 238 ? -0.808 3.398 22.217 1.00 47.41 238 ASN A O 1
ATOM 1987 N N . LYS A 1 239 ? -0.312 5.234 21.014 1.00 53.75 239 LYS A N 1
ATOM 1988 C CA . LYS A 1 239 ? 1.012 5.523 21.599 1.00 53.75 239 LYS A CA 1
ATOM 1989 C C . LYS A 1 239 ? 2.017 4.360 21.488 1.00 53.75 239 LYS A C 1
ATOM 1991 O O . LYS A 1 239 ? 3.011 4.353 22.217 1.00 53.75 239 LYS A O 1
ATOM 1996 N N . LYS A 1 240 ? 1.810 3.394 20.584 1.00 56.19 240 LYS A N 1
ATOM 1997 C CA . LYS A 1 240 ? 2.736 2.273 20.363 1.00 56.19 240 LYS A CA 1
ATOM 1998 C C . LYS A 1 240 ? 3.827 2.650 19.367 1.00 56.19 240 LYS A C 1
ATOM 2000 O O . LYS A 1 240 ? 3.631 3.422 18.430 1.00 56.19 240 LYS A O 1
ATOM 2005 N N . MET A 1 241 ? 5.006 2.078 19.580 1.00 61.88 241 MET A N 1
ATOM 2006 C CA . MET A 1 241 ? 6.156 2.233 18.698 1.00 61.88 241 MET A CA 1
ATOM 2007 C C . MET A 1 241 ? 6.555 0.862 18.165 1.00 61.88 241 MET A C 1
ATOM 2009 O O . MET A 1 241 ? 6.800 -0.056 18.945 1.00 61.88 241 MET A O 1
ATOM 2013 N N . THR A 1 242 ? 6.618 0.727 16.845 1.00 63.44 242 THR A N 1
ATOM 2014 C CA . THR A 1 242 ? 7.041 -0.501 16.165 1.00 63.44 242 THR A CA 1
ATOM 2015 C C . THR A 1 242 ? 8.343 -0.224 15.432 1.00 63.44 242 THR A C 1
ATOM 2017 O O . THR A 1 242 ? 8.417 0.717 14.643 1.00 63.44 242 THR A O 1
ATOM 2020 N N . THR A 1 243 ? 9.371 -1.028 15.688 1.00 66.06 243 THR A N 1
ATOM 2021 C CA . THR A 1 243 ? 10.701 -0.847 15.099 1.00 66.06 243 THR A CA 1
ATOM 2022 C C . THR A 1 243 ? 11.061 -2.065 14.278 1.00 66.06 243 THR A C 1
ATOM 2024 O O . THR A 1 243 ? 11.399 -3.090 14.847 1.00 66.06 243 THR A O 1
ATOM 2027 N N . PHE A 1 244 ? 11.062 -1.911 12.959 1.00 67.12 244 PHE A N 1
ATOM 2028 C CA . PHE A 1 244 ? 11.488 -2.936 12.021 1.00 67.12 244 PHE A CA 1
ATOM 2029 C C . PHE A 1 244 ? 13.012 -3.030 12.033 1.00 67.12 244 PHE A C 1
ATOM 2031 O O . PHE A 1 244 ? 13.718 -2.045 11.789 1.00 67.12 244 PHE A O 1
ATOM 2038 N N . THR A 1 245 ? 13.521 -4.227 12.292 1.00 73.69 245 THR A N 1
ATOM 2039 C CA . THR A 1 245 ? 14.957 -4.534 12.270 1.00 73.69 245 THR A CA 1
ATOM 2040 C C . THR A 1 245 ? 15.261 -5.606 11.230 1.00 73.69 245 THR A C 1
ATOM 2042 O O . THR A 1 245 ? 14.397 -6.397 10.888 1.00 73.69 245 THR A O 1
ATOM 2045 N N . ALA A 1 246 ? 16.471 -5.629 10.684 1.00 73.38 246 ALA A N 1
ATOM 2046 C CA . ALA A 1 246 ? 16.911 -6.617 9.706 1.00 73.38 246 ALA A CA 1
ATOM 2047 C C . ALA A 1 246 ? 18.296 -7.135 10.069 1.00 73.38 246 ALA A C 1
ATOM 2049 O O . ALA A 1 246 ? 19.194 -6.346 10.358 1.00 73.38 246 ALA A O 1
ATOM 2050 N N . THR A 1 247 ? 18.498 -8.442 9.948 1.00 79.44 247 THR A N 1
ATOM 2051 C CA . THR A 1 247 ? 19.838 -9.031 9.878 1.00 79.44 247 THR A CA 1
ATOM 2052 C C . THR A 1 247 ? 20.047 -9.566 8.462 1.00 79.44 247 THR A C 1
ATOM 2054 O O . THR A 1 247 ? 19.311 -10.477 8.068 1.00 79.44 247 THR A O 1
ATOM 2057 N N . PRO A 1 248 ? 20.993 -9.027 7.669 1.00 74.06 248 PRO A N 1
ATOM 2058 C CA . PRO A 1 248 ? 21.313 -9.572 6.351 1.00 74.06 248 PRO A CA 1
ATOM 2059 C C . PRO A 1 248 ? 21.593 -11.077 6.428 1.00 74.06 248 PRO A C 1
ATOM 2061 O O . PRO A 1 248 ? 22.297 -11.539 7.323 1.00 74.06 248 PRO A O 1
ATOM 2064 N N . ALA A 1 249 ? 21.020 -11.857 5.513 1.00 81.12 249 ALA A N 1
ATOM 2065 C CA . ALA A 1 249 ? 21.119 -13.313 5.551 1.00 81.12 249 ALA A CA 1
ATOM 2066 C C . ALA A 1 249 ? 21.147 -13.930 4.138 1.00 81.12 249 ALA A C 1
ATOM 2068 O O . ALA A 1 249 ? 20.347 -14.820 3.842 1.00 81.12 249 ALA A O 1
ATOM 2069 N N . PRO A 1 250 ? 22.072 -13.511 3.252 1.00 71.75 250 PRO A N 1
ATOM 2070 C CA . PRO A 1 250 ? 22.054 -13.881 1.833 1.00 71.75 250 PRO A CA 1
ATOM 2071 C C . PRO A 1 250 ? 22.192 -15.392 1.583 1.00 71.75 250 PRO A C 1
ATOM 2073 O O . PRO A 1 250 ? 21.610 -15.910 0.637 1.00 71.75 250 PRO A O 1
ATOM 2076 N N . ASN A 1 251 ? 22.896 -16.125 2.448 1.00 80.25 251 ASN A N 1
ATOM 2077 C CA . ASN A 1 251 ? 23.053 -17.586 2.325 1.00 80.25 251 ASN A CA 1
ATOM 2078 C C . ASN A 1 251 ? 21.806 -18.362 2.771 1.00 80.25 251 ASN A C 1
ATOM 2080 O O . ASN A 1 251 ? 21.685 -19.569 2.583 1.00 80.25 251 ASN A O 1
ATOM 2084 N N . ALA A 1 252 ? 20.898 -17.664 3.435 1.00 84.12 252 ALA A N 1
ATOM 2085 C CA . ALA A 1 252 ? 19.843 -18.225 4.247 1.00 84.12 252 ALA A CA 1
ATOM 2086 C C . ALA A 1 252 ? 18.458 -17.841 3.700 1.00 84.12 252 ALA A C 1
ATOM 2088 O O . ALA A 1 252 ? 17.495 -18.591 3.883 1.00 84.12 252 ALA A O 1
ATOM 2089 N N . ILE A 1 253 ? 18.394 -16.697 3.015 1.00 88.75 253 ILE A N 1
ATOM 2090 C CA . ILE A 1 253 ? 17.284 -16.193 2.217 1.00 88.75 253 ILE A CA 1
ATOM 2091 C C . ILE A 1 253 ? 17.733 -16.183 0.753 1.00 88.75 253 ILE A C 1
ATOM 2093 O O . ILE A 1 253 ? 18.640 -15.437 0.362 1.00 88.75 253 ILE A O 1
ATOM 2097 N N . ALA A 1 254 ? 17.124 -17.065 -0.034 1.00 88.06 254 ALA A N 1
ATOM 2098 C CA . ALA A 1 254 ? 17.399 -17.209 -1.452 1.00 88.06 254 ALA A CA 1
ATOM 2099 C C . ALA A 1 254 ? 17.059 -15.928 -2.214 1.00 88.06 254 ALA A C 1
ATOM 2101 O O . ALA A 1 254 ? 16.228 -15.128 -1.784 1.00 88.06 254 ALA A O 1
ATOM 2102 N N . ASP A 1 255 ? 17.711 -15.745 -3.359 1.00 84.56 255 ASP A N 1
ATOM 2103 C CA . ASP A 1 255 ? 17.325 -14.692 -4.286 1.00 84.56 255 ASP A CA 1
ATOM 2104 C C . ASP A 1 255 ? 15.939 -15.009 -4.855 1.00 84.56 255 ASP A C 1
ATOM 2106 O O . ASP A 1 255 ? 15.754 -15.962 -5.616 1.00 84.56 255 ASP A O 1
ATOM 2110 N N . GLY A 1 256 ? 14.959 -14.227 -4.413 1.00 81.56 256 GLY A N 1
ATOM 2111 C CA . GLY A 1 256 ? 13.574 -14.361 -4.816 1.00 81.56 256 GLY A CA 1
ATOM 2112 C C . GLY A 1 256 ? 13.201 -13.540 -6.047 1.00 81.56 256 GLY A C 1
ATOM 2113 O O . GLY A 1 256 ? 12.042 -13.583 -6.435 1.00 81.56 256 GLY A O 1
ATOM 2114 N N . SER A 1 257 ? 14.128 -12.783 -6.647 1.00 73.94 257 SER A N 1
ATOM 2115 C CA . SER A 1 257 ? 13.843 -11.735 -7.646 1.00 73.94 257 SER A CA 1
ATOM 2116 C C . SER A 1 257 ? 12.889 -12.159 -8.764 1.00 73.94 257 SER A C 1
ATOM 2118 O O . SER A 1 257 ? 11.978 -11.403 -9.093 1.00 73.94 257 SER A O 1
ATOM 2120 N N . ARG A 1 258 ? 13.026 -13.384 -9.287 1.00 78.12 258 ARG A N 1
ATOM 2121 C CA . ARG A 1 258 ? 12.136 -13.925 -10.331 1.00 78.12 258 ARG A CA 1
ATOM 2122 C C . ARG A 1 258 ? 10.672 -14.098 -9.909 1.00 78.12 258 ARG A C 1
ATOM 2124 O O . ARG A 1 258 ? 9.807 -14.156 -10.768 1.00 78.12 258 ARG A O 1
ATOM 2131 N N . TRP A 1 259 ? 10.401 -14.194 -8.610 1.00 80.31 259 TRP A N 1
ATOM 2132 C CA . TRP A 1 259 ? 9.057 -14.310 -8.040 1.00 80.31 259 TRP A CA 1
ATOM 2133 C C . TRP A 1 259 ? 8.615 -13.028 -7.343 1.00 80.31 259 TRP A C 1
ATOM 2135 O O . TRP A 1 259 ? 7.740 -13.090 -6.487 1.00 80.31 259 TRP A O 1
ATOM 2145 N N . ARG A 1 260 ? 9.229 -11.874 -7.642 1.00 69.31 260 ARG A N 1
ATOM 2146 C CA . ARG A 1 260 ? 8.896 -10.607 -6.978 1.00 69.31 260 ARG A CA 1
ATOM 2147 C C . ARG A 1 260 ? 7.390 -10.350 -6.982 1.00 69.31 260 ARG A C 1
ATOM 2149 O O . ARG A 1 260 ? 6.815 -10.246 -5.908 1.00 69.31 260 ARG A O 1
ATOM 2156 N N . ASN A 1 261 ? 6.755 -10.361 -8.147 1.00 53.31 261 ASN A N 1
ATOM 2157 C CA . ASN A 1 261 ? 5.333 -10.022 -8.266 1.00 53.31 261 ASN A CA 1
ATOM 2158 C C . ASN A 1 261 ? 4.444 -11.059 -7.555 1.00 53.31 261 ASN A C 1
ATOM 2160 O O . ASN A 1 261 ? 3.513 -10.712 -6.836 1.00 53.31 261 ASN A O 1
ATOM 2164 N N . GLU A 1 262 ? 4.776 -12.349 -7.669 1.00 70.94 262 GLU A N 1
ATOM 2165 C CA . GLU A 1 262 ? 4.056 -13.413 -6.959 1.00 70.94 262 GLU A CA 1
ATOM 2166 C C . GLU A 1 262 ? 4.227 -13.310 -5.434 1.00 70.94 262 GLU A C 1
ATOM 2168 O O . GLU A 1 262 ? 3.280 -13.550 -4.684 1.00 70.94 262 GLU A O 1
ATOM 2173 N N . ALA A 1 263 ? 5.413 -12.908 -4.966 1.00 71.19 263 ALA A N 1
ATOM 2174 C CA . ALA A 1 263 ? 5.692 -12.662 -3.558 1.00 71.19 263 ALA A CA 1
ATOM 2175 C C . ALA A 1 263 ? 4.893 -11.457 -3.047 1.00 71.19 263 ALA A C 1
ATOM 2177 O O . ALA A 1 263 ? 4.288 -11.534 -1.983 1.00 71.19 263 ALA A O 1
ATOM 2178 N N . GLU A 1 264 ? 4.840 -10.358 -3.797 1.00 63.03 264 GLU A N 1
ATOM 2179 C CA . GLU A 1 264 ? 4.056 -9.179 -3.419 1.00 63.03 264 GLU A CA 1
ATOM 2180 C C . GLU A 1 264 ? 2.545 -9.489 -3.406 1.00 63.03 264 GLU A C 1
ATOM 2182 O O . GLU A 1 264 ? 1.861 -9.129 -2.445 1.00 63.03 264 GLU A O 1
ATOM 2187 N N . ASN A 1 265 ? 2.046 -10.275 -4.368 1.00 59.94 265 ASN A N 1
ATOM 2188 C CA . ASN A 1 265 ? 0.662 -10.763 -4.405 1.00 59.94 265 ASN A CA 1
ATOM 2189 C C . ASN A 1 265 ? 0.319 -11.668 -3.208 1.00 59.94 265 ASN A C 1
ATOM 2191 O O . ASN A 1 265 ? -0.675 -11.453 -2.513 1.00 59.94 265 ASN A O 1
ATOM 2195 N N . ILE A 1 266 ? 1.141 -12.680 -2.914 1.00 76.88 266 ILE A N 1
ATOM 2196 C CA . ILE A 1 266 ? 0.846 -13.586 -1.796 1.00 76.88 266 ILE A CA 1
ATOM 2197 C C . ILE A 1 266 ? 0.932 -12.857 -0.446 1.00 76.88 266 ILE A C 1
ATOM 2199 O O . ILE A 1 266 ? 0.163 -13.159 0.469 1.00 76.88 266 ILE A O 1
ATOM 2203 N N . ILE A 1 267 ? 1.816 -11.857 -0.331 1.00 76.88 267 ILE A N 1
ATOM 2204 C CA . ILE A 1 267 ? 1.912 -10.980 0.839 1.00 76.88 267 ILE A CA 1
ATOM 2205 C C . ILE A 1 267 ? 0.667 -10.097 0.973 1.00 76.88 267 ILE A C 1
ATOM 2207 O O . ILE A 1 267 ? 0.158 -9.949 2.086 1.00 76.88 267 ILE A O 1
ATOM 2211 N N . SER A 1 268 ? 0.153 -9.517 -0.116 1.00 61.00 268 SER A N 1
ATOM 2212 C CA . SER A 1 268 ? -1.019 -8.629 -0.061 1.00 61.00 268 SER A CA 1
ATOM 2213 C C . SER A 1 268 ? -2.271 -9.347 0.451 1.00 61.00 268 SER A C 1
ATOM 2215 O O . SER A 1 268 ? -3.085 -8.744 1.145 1.00 61.00 268 SER A O 1
ATOM 2217 N N . ARG A 1 269 ? -2.368 -10.661 0.221 1.00 71.81 269 ARG A N 1
ATOM 2218 C CA . ARG A 1 269 ? -3.445 -11.538 0.711 1.00 71.81 269 ARG A CA 1
ATOM 2219 C C . ARG A 1 269 ? -3.339 -11.901 2.199 1.00 71.81 269 ARG A C 1
ATOM 2221 O O . ARG A 1 269 ? -4.222 -12.580 2.718 1.00 71.81 269 ARG A O 1
ATOM 2228 N N . TRP A 1 270 ? -2.268 -11.505 2.894 1.00 81.50 270 TRP A N 1
ATOM 2229 C CA . TRP A 1 270 ? -2.053 -11.882 4.294 1.00 81.50 270 TRP A CA 1
ATOM 2230 C C . TRP A 1 270 ? -3.099 -11.285 5.237 1.00 81.50 270 TRP A C 1
ATOM 2232 O O . TRP A 1 270 ? -3.176 -10.065 5.375 1.00 81.50 270 TRP A O 1
ATOM 2242 N N . GLU A 1 271 ? -3.800 -12.135 5.982 1.00 78.44 271 GLU A N 1
ATOM 2243 C CA . GLU A 1 271 ? -4.695 -11.747 7.074 1.00 78.44 271 GLU A CA 1
ATOM 2244 C C . GLU A 1 271 ? -4.219 -12.313 8.416 1.00 78.44 271 GLU A C 1
ATOM 2246 O O . GLU A 1 271 ? -3.611 -13.381 8.491 1.00 78.44 271 GLU A O 1
ATOM 2251 N N . ASN A 1 272 ? -4.492 -11.599 9.510 1.00 83.50 272 ASN A N 1
ATOM 2252 C CA . ASN A 1 272 ? -4.052 -12.039 10.839 1.00 83.50 272 ASN A CA 1
ATOM 2253 C C . ASN A 1 272 ? -4.774 -13.293 11.340 1.00 83.50 272 ASN A C 1
ATOM 2255 O O . ASN A 1 272 ? -4.251 -13.959 12.230 1.00 83.50 272 ASN A O 1
ATOM 2259 N N . ASP A 1 273 ? -5.906 -13.652 10.739 1.00 84.94 273 ASP A N 1
ATOM 2260 C CA . ASP A 1 273 ? -6.649 -14.875 11.054 1.00 84.94 273 ASP A CA 1
ATOM 2261 C C . ASP A 1 273 ? -5.841 -16.149 10.731 1.00 84.94 273 ASP A C 1
ATOM 2263 O O . ASP A 1 273 ? -6.124 -17.223 11.259 1.00 84.94 273 ASP A O 1
ATOM 2267 N N . PHE A 1 274 ? -4.777 -16.040 9.921 1.00 87.94 274 PHE A N 1
ATOM 2268 C CA . PHE A 1 274 ? -3.828 -17.132 9.683 1.00 87.94 274 PHE A CA 1
ATOM 2269 C C . PHE A 1 274 ? -2.867 -17.388 10.860 1.00 87.94 274 PHE A C 1
ATOM 2271 O O . PHE A 1 274 ? -2.192 -18.422 10.884 1.00 87.94 274 PHE A O 1
ATOM 2278 N N . LEU A 1 275 ? -2.782 -16.481 11.842 1.00 89.00 275 LEU A N 1
ATOM 2279 C CA . LEU A 1 275 ? -1.958 -16.655 13.041 1.00 89.00 275 LEU A CA 1
ATOM 2280 C C . LEU A 1 275 ? -2.647 -17.588 14.039 1.00 89.00 275 LEU A C 1
ATOM 2282 O O . LEU A 1 275 ? -3.409 -17.164 14.906 1.00 89.00 275 LEU A O 1
ATOM 2286 N N . VAL A 1 276 ? -2.329 -18.874 13.938 1.00 86.94 276 VAL A N 1
ATOM 2287 C CA . VAL A 1 276 ? -2.827 -19.923 14.835 1.00 86.94 276 VAL A CA 1
ATOM 2288 C C . VAL A 1 276 ? -1.783 -20.320 15.883 1.00 86.94 276 VAL A C 1
ATOM 2290 O O . VAL A 1 276 ? -0.589 -20.078 15.720 1.00 86.94 276 VAL A O 1
ATOM 2293 N N . ASP A 1 277 ? -2.219 -20.968 16.964 1.00 86.31 277 ASP A N 1
ATOM 2294 C CA . ASP A 1 277 ? -1.351 -21.393 18.075 1.00 86.31 277 ASP A CA 1
ATOM 2295 C C . ASP A 1 277 ? -0.562 -22.697 17.796 1.00 86.31 277 ASP A C 1
ATOM 2297 O O . ASP A 1 277 ? -0.019 -23.310 18.715 1.00 86.31 277 ASP A O 1
ATOM 2301 N N . GLN A 1 278 ? -0.433 -23.099 16.525 1.00 89.00 278 GLN A N 1
ATOM 2302 C CA . GLN A 1 278 ? 0.358 -24.257 16.093 1.00 89.00 278 GLN A CA 1
ATOM 2303 C C . GLN A 1 278 ? 1.022 -24.032 14.720 1.00 89.00 278 GLN A C 1
ATOM 2305 O O . GLN A 1 278 ? 0.443 -23.343 13.881 1.00 89.00 278 GLN A O 1
ATOM 2310 N N . PRO A 1 279 ? 2.214 -24.604 14.451 1.00 92.44 279 PRO A N 1
ATOM 2311 C CA . PRO A 1 279 ? 2.841 -24.537 13.133 1.00 92.44 279 PRO A CA 1
ATOM 2312 C C . PRO A 1 279 ? 1.927 -25.064 12.027 1.00 92.44 279 PRO A C 1
ATOM 2314 O O . PRO A 1 279 ? 1.252 -26.081 12.192 1.00 92.44 279 PRO A O 1
ATOM 2317 N N . ARG A 1 280 ? 1.914 -24.376 10.887 1.00 93.12 280 ARG A N 1
ATOM 2318 C CA . ARG A 1 280 ? 1.057 -24.720 9.751 1.00 93.12 280 ARG A CA 1
ATOM 2319 C C . ARG A 1 280 ? 1.693 -24.248 8.453 1.00 93.12 280 ARG A C 1
ATOM 2321 O O . ARG A 1 280 ? 2.085 -23.092 8.334 1.00 93.12 280 ARG A O 1
ATOM 2328 N N . SER A 1 281 ? 1.791 -25.150 7.485 1.00 91.94 281 SER A N 1
ATOM 2329 C CA . SER A 1 281 ? 2.252 -24.831 6.128 1.00 91.94 281 SER A CA 1
ATOM 2330 C C . SER A 1 281 ? 1.077 -24.496 5.212 1.00 91.94 281 SER A C 1
ATOM 2332 O O . SER A 1 281 ? -0.063 -24.848 5.522 1.00 91.94 281 SER A O 1
ATOM 2334 N N . ASN A 1 282 ? 1.363 -23.858 4.077 1.00 91.69 282 ASN A N 1
ATOM 2335 C CA . ASN A 1 282 ? 0.373 -23.478 3.066 1.00 91.69 282 ASN A CA 1
ATOM 2336 C C . ASN A 1 282 ? -0.764 -22.614 3.635 1.00 91.69 282 ASN A C 1
ATOM 2338 O O . ASN A 1 282 ? -1.929 -22.811 3.292 1.00 91.69 282 ASN A O 1
ATOM 2342 N N . LEU A 1 283 ? -0.437 -21.660 4.516 1.00 92.69 283 LEU A N 1
ATOM 2343 C CA . LEU A 1 283 ? -1.415 -20.685 5.014 1.00 92.69 283 LEU A CA 1
ATOM 2344 C C . LEU A 1 283 ? -2.025 -19.899 3.852 1.00 92.69 283 LEU A C 1
ATOM 2346 O O . LEU A 1 283 ? -3.234 -19.710 3.780 1.00 92.69 283 LEU A O 1
ATOM 2350 N N . ILE A 1 284 ? -1.162 -19.507 2.918 1.00 90.31 284 ILE A N 1
ATOM 2351 C CA . ILE A 1 284 ? -1.511 -18.976 1.605 1.00 90.31 284 ILE A CA 1
ATOM 2352 C C . ILE A 1 284 ? -0.572 -19.659 0.619 1.00 90.31 284 ILE A C 1
ATOM 2354 O O . ILE A 1 284 ? 0.596 -19.880 0.944 1.00 90.31 284 ILE A O 1
ATOM 2358 N N . HIS A 1 285 ? -1.060 -20.010 -0.564 1.00 89.69 285 HIS A N 1
ATOM 2359 C CA . HIS A 1 285 ? -0.233 -20.579 -1.619 1.00 89.69 285 HIS A CA 1
ATOM 2360 C C . HIS A 1 285 ? -0.645 -20.044 -2.991 1.00 89.69 285 HIS A C 1
ATOM 2362 O O . HIS A 1 285 ? -1.767 -19.565 -3.199 1.00 89.69 285 HIS A O 1
ATOM 2368 N N . THR A 1 286 ? 0.313 -20.122 -3.897 1.00 82.44 286 THR A N 1
ATOM 2369 C CA . THR A 1 286 ? 0.225 -19.881 -5.334 1.00 82.44 286 THR A CA 1
ATOM 2370 C C . THR A 1 286 ? 0.947 -21.036 -6.035 1.00 82.44 286 THR A C 1
ATOM 2372 O O . THR A 1 286 ? 1.322 -22.021 -5.392 1.00 82.44 286 THR A O 1
ATOM 2375 N N . GLU A 1 287 ? 1.138 -20.950 -7.349 1.00 82.88 287 GLU A N 1
ATOM 2376 C CA . GLU A 1 287 ? 1.856 -21.979 -8.104 1.00 82.88 287 GLU A CA 1
ATOM 2377 C C . GLU A 1 287 ? 3.297 -22.154 -7.594 1.00 82.88 287 GLU A C 1
ATOM 2379 O O . GLU A 1 287 ? 3.703 -23.263 -7.239 1.00 82.88 287 GLU A O 1
ATOM 2384 N N . ASN A 1 288 ? 4.056 -21.063 -7.447 1.00 90.25 288 ASN A N 1
ATOM 2385 C CA . ASN A 1 288 ? 5.479 -21.129 -7.120 1.00 90.25 288 ASN A CA 1
ATOM 2386 C C . ASN A 1 288 ? 5.810 -20.789 -5.670 1.00 90.25 288 ASN A C 1
ATOM 2388 O O . ASN A 1 288 ? 6.909 -21.133 -5.230 1.00 90.25 288 ASN A O 1
ATOM 2392 N N . LEU A 1 289 ? 4.924 -20.123 -4.928 1.00 95.06 289 LEU A N 1
ATOM 2393 C CA . LEU A 1 289 ? 5.183 -19.681 -3.559 1.00 95.06 289 LEU A CA 1
ATOM 2394 C C . LEU A 1 289 ? 4.135 -20.183 -2.561 1.00 95.06 289 LEU A C 1
ATOM 2396 O O . LEU A 1 289 ? 2.987 -20.483 -2.890 1.00 95.06 289 LEU A O 1
ATOM 2400 N N . ARG A 1 290 ? 4.534 -20.231 -1.293 1.00 96.25 290 ARG A N 1
ATOM 2401 C CA . ARG A 1 290 ? 3.631 -20.413 -0.154 1.00 96.25 290 ARG A CA 1
ATOM 2402 C C . ARG A 1 290 ? 4.107 -19.641 1.066 1.00 96.25 290 ARG A C 1
ATOM 2404 O O . ARG A 1 290 ? 5.307 -19.413 1.226 1.00 96.25 290 ARG A O 1
ATOM 2411 N N . ILE A 1 291 ? 3.169 -19.283 1.937 1.00 96.81 291 ILE A N 1
ATOM 2412 C CA . ILE A 1 291 ? 3.448 -18.748 3.269 1.00 96.81 291 ILE A CA 1
ATOM 2413 C C . ILE A 1 291 ? 3.247 -19.849 4.306 1.00 96.81 291 ILE A C 1
ATOM 2415 O O . ILE A 1 291 ? 2.172 -20.443 4.399 1.00 96.81 291 ILE A O 1
ATOM 2419 N N . ASP A 1 292 ? 4.270 -20.063 5.124 1.00 96.31 292 ASP A N 1
ATOM 2420 C CA . ASP A 1 292 ? 4.283 -21.061 6.183 1.00 96.31 292 ASP A CA 1
ATOM 2421 C C . ASP A 1 292 ? 4.505 -20.402 7.550 1.00 96.31 292 ASP A C 1
ATOM 2423 O O . ASP A 1 292 ? 5.383 -19.550 7.714 1.00 96.31 292 ASP A O 1
ATOM 2427 N N . LEU A 1 293 ? 3.764 -20.858 8.560 1.00 95.38 293 LEU A N 1
ATOM 2428 C CA . LEU A 1 293 ? 4.085 -20.660 9.970 1.00 95.38 293 LEU A CA 1
ATOM 2429 C C . LEU A 1 293 ? 4.951 -21.823 10.447 1.00 95.38 293 LEU A C 1
ATOM 2431 O O . LEU A 1 293 ? 4.453 -22.906 10.750 1.00 95.38 293 LEU A O 1
ATOM 2435 N N . GLN A 1 294 ? 6.258 -21.582 10.510 1.00 92.69 294 GLN A N 1
ATOM 2436 C CA . GLN A 1 294 ? 7.258 -22.606 10.811 1.00 92.69 294 GLN A CA 1
ATOM 2437 C C . GLN A 1 294 ? 7.342 -22.920 12.302 1.00 92.69 294 GLN A C 1
ATOM 2439 O O . GLN A 1 294 ? 7.515 -24.071 12.693 1.00 92.69 294 GLN A O 1
ATOM 2444 N N . GLN A 1 295 ? 7.256 -21.894 13.150 1.00 92.25 295 GLN A N 1
ATOM 2445 C CA . GLN A 1 295 ? 7.433 -22.064 14.588 1.00 92.25 295 GLN A CA 1
ATOM 2446 C C . GLN A 1 295 ? 6.764 -20.940 15.375 1.00 92.25 295 GLN A C 1
ATOM 2448 O O . GLN A 1 295 ? 6.710 -19.795 14.926 1.00 92.25 295 GLN A O 1
ATOM 2453 N N . ILE A 1 296 ? 6.338 -21.263 16.594 1.00 89.69 296 ILE A N 1
ATOM 2454 C CA . ILE A 1 296 ? 5.996 -20.286 17.627 1.00 89.69 296 ILE A CA 1
ATOM 2455 C C . ILE A 1 296 ? 7.146 -20.252 18.631 1.00 89.69 296 ILE A C 1
ATOM 2457 O O . ILE A 1 296 ? 7.492 -21.269 19.229 1.00 89.69 296 ILE A O 1
ATOM 2461 N N . ILE A 1 297 ? 7.767 -19.088 18.780 1.00 88.69 297 ILE A N 1
ATOM 2462 C CA . ILE A 1 297 ? 8.938 -18.875 19.625 1.00 88.69 297 ILE A CA 1
ATOM 2463 C C . ILE A 1 297 ? 8.462 -18.246 20.944 1.00 88.69 297 ILE A C 1
ATOM 2465 O O . ILE A 1 297 ? 7.947 -17.120 20.925 1.00 88.69 297 ILE A O 1
ATOM 2469 N N . PRO A 1 298 ? 8.606 -18.937 22.090 1.00 81.25 298 PRO A N 1
ATOM 2470 C CA . PRO A 1 298 ? 8.348 -18.333 23.389 1.00 81.25 298 PRO A CA 1
ATOM 2471 C C . PRO A 1 298 ? 9.432 -17.298 23.709 1.00 81.25 298 PRO A C 1
ATOM 2473 O O . PRO A 1 298 ? 10.615 -17.508 23.437 1.00 81.25 298 PRO A O 1
ATOM 2476 N N . ASN A 1 299 ? 9.039 -16.163 24.285 1.00 73.44 299 ASN A N 1
ATOM 2477 C CA . ASN A 1 299 ? 9.985 -15.250 24.910 1.00 73.44 299 ASN A CA 1
ATOM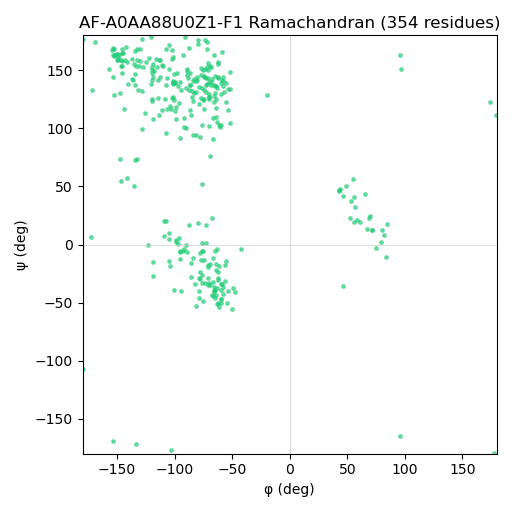 2478 C C . ASN A 1 299 ? 10.210 -15.695 26.353 1.00 73.44 299 ASN A C 1
ATOM 2480 O O . ASN A 1 299 ? 9.284 -15.644 27.158 1.00 73.44 299 ASN A O 1
ATOM 2484 N N . ASN A 1 300 ? 11.438 -16.093 26.679 1.00 61.91 300 ASN A N 1
ATOM 2485 C CA . ASN A 1 300 ? 11.800 -16.538 28.027 1.00 61.91 300 ASN A CA 1
ATOM 2486 C C . ASN A 1 300 ? 11.962 -15.374 29.027 1.00 61.91 300 ASN A C 1
ATOM 2488 O O . ASN A 1 300 ? 12.272 -15.610 30.190 1.00 61.91 300 ASN A O 1
ATOM 2492 N N . ASN A 1 301 ? 11.749 -14.124 28.598 1.00 60.38 301 ASN A N 1
ATOM 2493 C CA . ASN A 1 301 ? 11.733 -12.960 29.483 1.00 60.38 301 ASN A CA 1
ATOM 2494 C C . ASN A 1 301 ? 10.315 -12.704 30.036 1.00 60.38 301 ASN A C 1
ATOM 2496 O O . ASN A 1 301 ? 9.329 -12.970 29.350 1.00 60.38 301 ASN A O 1
ATOM 2500 N N . ASN A 1 302 ? 10.238 -12.119 31.241 1.00 49.84 302 ASN A N 1
ATOM 2501 C CA . ASN A 1 302 ? 9.081 -11.914 32.146 1.00 49.84 302 ASN A CA 1
ATOM 2502 C C . ASN A 1 302 ? 7.717 -11.456 31.568 1.00 49.84 302 ASN A C 1
ATOM 2504 O O . ASN A 1 302 ? 6.749 -11.385 32.317 1.00 49.84 302 ASN A O 1
ATOM 2508 N N . ASN A 1 303 ? 7.591 -11.163 30.272 1.00 61.19 303 ASN A N 1
ATOM 2509 C CA . ASN A 1 303 ? 6.360 -10.647 29.663 1.00 61.19 303 ASN A CA 1
ATOM 2510 C C . ASN A 1 303 ? 5.508 -11.722 28.961 1.00 61.19 303 ASN A C 1
ATOM 2512 O O . ASN A 1 303 ? 4.499 -11.376 28.354 1.00 61.19 303 ASN A O 1
ATOM 2516 N N . ASN A 1 304 ? 5.914 -13.002 28.987 1.00 67.00 304 ASN A N 1
ATOM 2517 C CA . ASN A 1 304 ? 5.187 -14.136 28.384 1.00 67.00 304 ASN A CA 1
ATOM 2518 C C . ASN A 1 304 ? 4.805 -13.936 26.892 1.00 67.00 304 ASN A C 1
ATOM 2520 O O . ASN A 1 304 ? 3.860 -14.534 26.374 1.00 67.00 304 ASN A O 1
ATOM 2524 N N . GLN A 1 305 ? 5.531 -13.059 26.188 1.00 79.00 305 GLN A N 1
ATOM 2525 C CA . GLN A 1 305 ? 5.250 -12.680 24.804 1.00 79.00 305 GLN A CA 1
ATOM 2526 C C . GLN A 1 305 ? 5.616 -13.833 23.862 1.00 79.00 305 GLN A C 1
ATOM 2528 O O . GLN A 1 305 ? 6.723 -14.359 23.915 1.00 79.00 305 GLN A O 1
ATOM 2533 N N . ARG A 1 306 ? 4.719 -14.204 22.947 1.00 86.06 306 ARG A N 1
ATOM 2534 C CA . ARG A 1 306 ? 5.009 -15.191 21.894 1.00 86.06 306 ARG A CA 1
ATOM 2535 C C . ARG A 1 306 ? 5.299 -14.499 20.568 1.00 86.06 306 ARG A C 1
ATOM 2537 O O . ARG A 1 306 ? 4.707 -13.453 20.274 1.00 86.06 306 ARG A O 1
ATOM 2544 N N . TYR A 1 307 ? 6.189 -15.102 19.786 1.00 90.06 307 TYR A N 1
ATOM 2545 C CA . TYR A 1 307 ? 6.539 -14.668 18.438 1.00 90.06 307 TYR A CA 1
ATOM 2546 C C . TYR A 1 307 ? 6.215 -15.754 17.411 1.00 90.06 307 TYR A C 1
ATOM 2548 O O . TYR A 1 307 ? 6.409 -16.937 17.673 1.00 90.06 307 TYR A O 1
ATOM 2556 N N . TYR A 1 308 ? 5.773 -15.347 16.229 1.00 93.19 308 TYR A N 1
ATOM 2557 C CA . TYR A 1 308 ? 5.517 -16.215 15.087 1.00 93.19 308 TYR A CA 1
ATOM 2558 C C . TYR A 1 308 ? 6.683 -16.122 14.103 1.00 93.19 308 TYR A C 1
ATOM 2560 O O . TYR A 1 308 ? 7.030 -15.028 13.659 1.00 93.19 308 TYR A O 1
ATOM 2568 N N . ASN A 1 309 ? 7.286 -17.261 13.767 1.00 94.44 309 ASN A N 1
ATOM 2569 C CA . ASN A 1 309 ? 8.287 -17.387 12.711 1.00 94.44 309 ASN A CA 1
ATOM 2570 C C . ASN A 1 309 ? 7.580 -17.751 11.405 1.00 94.44 309 ASN A C 1
ATOM 2572 O O . ASN A 1 309 ? 7.207 -18.910 11.196 1.00 94.44 309 ASN A O 1
ATOM 2576 N N . LEU A 1 310 ? 7.389 -16.749 10.554 1.00 95.88 310 LEU A N 1
ATOM 2577 C CA . LEU A 1 310 ? 6.707 -16.897 9.278 1.00 95.88 310 LEU A CA 1
ATOM 2578 C C . LEU A 1 310 ? 7.711 -16.844 8.128 1.00 95.88 310 LEU A C 1
ATOM 2580 O O . LEU A 1 310 ? 8.680 -16.080 8.168 1.00 95.88 310 LEU A O 1
ATOM 2584 N N . GLN A 1 311 ? 7.472 -17.644 7.094 1.00 96.38 311 GLN A N 1
ATOM 2585 C CA . GLN A 1 311 ? 8.351 -17.743 5.934 1.00 96.38 311 GLN A CA 1
ATOM 2586 C C . GLN A 1 311 ? 7.566 -17.773 4.633 1.00 96.38 311 GLN A C 1
ATOM 2588 O O . GLN A 1 311 ? 6.536 -18.433 4.553 1.00 96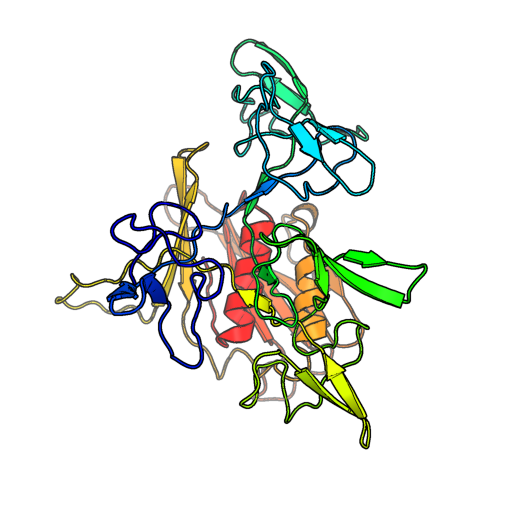.38 311 GLN A O 1
ATOM 2593 N N . ILE A 1 312 ? 8.108 -17.123 3.605 1.00 96.31 312 ILE A N 1
ATOM 2594 C CA . ILE A 1 312 ? 7.706 -17.350 2.218 1.00 96.31 312 ILE A CA 1
ATOM 2595 C C . ILE A 1 312 ? 8.694 -18.339 1.620 1.00 96.31 312 ILE A C 1
ATOM 2597 O O . ILE A 1 312 ? 9.907 -18.094 1.625 1.00 96.31 312 ILE A O 1
ATOM 2601 N N . GLN A 1 313 ? 8.176 -19.459 1.135 1.00 95.81 313 GLN A N 1
ATOM 2602 C CA . GLN A 1 313 ? 8.961 -20.536 0.557 1.00 95.81 313 GLN A CA 1
ATOM 2603 C C . GLN A 1 313 ? 8.565 -20.784 -0.890 1.00 95.81 313 GLN A C 1
ATOM 2605 O O . GLN A 1 313 ? 7.405 -20.646 -1.265 1.00 95.81 313 GLN A O 1
ATOM 2610 N N . VAL A 1 314 ? 9.545 -21.196 -1.682 1.00 95.25 314 VAL A N 1
ATOM 2611 C CA . VAL A 1 314 ? 9.343 -21.654 -3.051 1.00 95.25 314 VAL A CA 1
ATOM 2612 C C . VAL A 1 314 ? 8.825 -23.093 -3.035 1.00 95.25 314 VAL A C 1
ATOM 2614 O O . VAL A 1 314 ? 9.361 -23.950 -2.322 1.00 95.25 314 VAL A O 1
ATOM 2617 N N . ASN A 1 315 ? 7.821 -23.377 -3.860 1.00 93.06 315 ASN A N 1
ATOM 2618 C CA . ASN A 1 315 ? 7.193 -24.684 -4.059 1.00 93.06 315 ASN A CA 1
ATOM 2619 C C . ASN A 1 315 ? 8.056 -25.621 -4.916 1.00 93.06 315 ASN A C 1
ATOM 2621 O O . ASN A 1 315 ? 7.600 -26.203 -5.893 1.00 93.06 315 ASN A O 1
ATOM 2625 N N . ILE A 1 316 ? 9.325 -25.781 -4.539 1.00 87.50 316 ILE A N 1
ATOM 2626 C CA . ILE A 1 316 ? 10.248 -26.727 -5.168 1.00 87.50 316 ILE A CA 1
ATOM 2627 C C . ILE A 1 316 ? 10.895 -27.637 -4.121 1.00 87.50 316 ILE A C 1
ATOM 2629 O O . ILE A 1 316 ? 11.073 -27.226 -2.968 1.00 87.50 316 ILE A O 1
ATOM 2633 N N . PRO A 1 317 ? 11.305 -28.859 -4.508 1.00 83.06 317 PRO A N 1
ATOM 2634 C CA . PRO A 1 317 ? 12.114 -29.712 -3.653 1.00 83.06 317 PRO A CA 1
ATOM 2635 C C . PRO A 1 317 ? 13.404 -29.001 -3.239 1.00 83.06 317 PRO A C 1
ATOM 2637 O O . PRO A 1 317 ? 14.132 -28.448 -4.070 1.00 83.06 317 PRO A O 1
ATOM 2640 N N . ARG A 1 318 ? 13.705 -29.026 -1.941 1.00 79.12 318 ARG A N 1
ATOM 2641 C CA . ARG A 1 318 ? 14.925 -28.421 -1.407 1.00 79.12 318 ARG A CA 1
ATOM 2642 C C . ARG A 1 318 ? 16.145 -29.228 -1.848 1.00 79.12 318 ARG A C 1
ATOM 2644 O O . ARG A 1 318 ? 16.234 -30.420 -1.568 1.00 79.12 318 ARG A O 1
ATOM 2651 N N . ARG A 1 319 ? 17.111 -28.563 -2.484 1.00 81.62 319 ARG A N 1
ATOM 2652 C CA . ARG A 1 319 ? 18.422 -29.149 -2.794 1.00 81.62 319 ARG A CA 1
ATOM 2653 C C . ARG A 1 319 ? 19.410 -28.916 -1.642 1.00 81.62 319 ARG A C 1
ATOM 2655 O O . ARG A 1 319 ? 19.309 -27.889 -0.962 1.00 81.62 319 ARG A O 1
ATOM 2662 N N . PRO A 1 320 ? 20.376 -29.824 -1.413 1.00 78.62 320 PRO A N 1
ATOM 2663 C CA . PRO A 1 320 ? 21.438 -29.611 -0.432 1.00 78.62 320 PRO A CA 1
ATOM 2664 C C . PRO A 1 320 ? 22.164 -28.280 -0.671 1.00 78.62 320 PRO A C 1
ATOM 2666 O O . PRO A 1 320 ? 22.478 -27.932 -1.806 1.00 78.62 320 PRO A O 1
ATOM 2669 N N . GLY A 1 321 ? 22.387 -27.507 0.395 1.00 74.62 321 GLY A N 1
ATOM 2670 C CA . GLY A 1 321 ? 23.060 -26.203 0.319 1.00 74.62 321 GLY A CA 1
ATOM 2671 C C . GLY A 1 321 ? 22.225 -25.051 -0.257 1.00 74.62 321 GLY A C 1
ATOM 2672 O O . GLY A 1 321 ? 22.693 -23.917 -0.242 1.00 74.62 321 GLY A O 1
ATOM 2673 N N . GLN A 1 322 ? 20.989 -25.295 -0.712 1.00 80.19 322 GLN A N 1
ATOM 2674 C CA . GLN A 1 322 ? 20.092 -24.249 -1.211 1.00 80.19 322 GLN A CA 1
ATOM 2675 C C . GLN A 1 322 ? 18.951 -23.971 -0.224 1.00 80.19 322 GLN A C 1
ATOM 2677 O O . GLN A 1 322 ? 18.357 -24.879 0.371 1.00 80.19 322 GLN A O 1
ATOM 2682 N N . SER A 1 323 ? 18.651 -22.685 -0.033 1.00 84.50 323 SER A N 1
ATOM 2683 C CA . SER A 1 323 ? 17.451 -22.244 0.678 1.00 84.50 323 SER A CA 1
ATOM 2684 C C . SER A 1 323 ? 16.287 -22.158 -0.304 1.00 84.50 323 SER A C 1
ATOM 2686 O O . SER A 1 323 ? 16.453 -21.669 -1.416 1.00 84.50 323 SER A O 1
ATOM 2688 N N . THR A 1 324 ? 15.109 -22.623 0.100 1.00 92.62 324 THR A N 1
ATOM 2689 C CA . THR A 1 324 ? 13.848 -22.347 -0.606 1.00 92.62 324 THR A CA 1
ATOM 2690 C C . THR A 1 324 ? 13.114 -21.157 0.008 1.00 92.62 324 THR A C 1
ATOM 2692 O O . THR A 1 324 ? 12.106 -20.719 -0.533 1.00 92.62 324 THR A O 1
ATOM 2695 N N . THR A 1 325 ? 13.602 -20.617 1.129 1.00 94.50 325 THR A N 1
ATOM 2696 C CA . THR A 1 325 ? 13.021 -19.450 1.793 1.00 94.50 325 THR A CA 1
ATOM 2697 C C . THR A 1 325 ? 13.452 -18.184 1.066 1.00 94.50 325 THR A C 1
ATOM 2699 O O . THR A 1 325 ? 14.645 -17.897 0.995 1.00 94.50 325 THR A O 1
ATOM 2702 N N . VAL A 1 326 ? 12.491 -17.406 0.576 1.00 93.75 326 VAL A N 1
ATOM 2703 C CA . VAL A 1 326 ? 12.728 -16.113 -0.092 1.00 93.75 326 VAL A CA 1
ATOM 2704 C C . VAL A 1 326 ? 12.375 -14.920 0.798 1.00 93.75 326 VAL A C 1
ATOM 2706 O O . VAL A 1 326 ? 12.790 -13.803 0.517 1.00 93.75 326 VAL A O 1
ATOM 2709 N N . SER A 1 327 ? 11.658 -15.143 1.903 1.00 94.12 327 SER A N 1
ATOM 2710 C CA . SER A 1 327 ? 11.387 -14.128 2.927 1.00 94.12 327 SER A CA 1
ATOM 2711 C C . SER A 1 327 ? 11.140 -14.787 4.284 1.00 94.12 327 SER A C 1
ATOM 2713 O O . SER A 1 327 ? 10.574 -15.879 4.347 1.00 94.12 327 SER A O 1
ATOM 2715 N N . GLN A 1 328 ? 11.576 -14.154 5.373 1.00 94.62 328 GLN A N 1
ATOM 2716 C CA . GLN A 1 328 ? 11.394 -14.631 6.743 1.00 94.62 328 GLN A CA 1
ATOM 2717 C C . GLN A 1 328 ? 11.232 -13.475 7.734 1.00 94.62 328 GLN A C 1
ATOM 2719 O O . GLN A 1 328 ? 12.088 -12.593 7.837 1.00 94.62 328 GLN A O 1
ATOM 2724 N N . ILE A 1 329 ? 10.198 -13.562 8.569 1.00 93.56 329 ILE A N 1
ATOM 2725 C CA . ILE A 1 329 ? 9.897 -12.573 9.610 1.00 93.56 329 ILE A CA 1
ATOM 2726 C C . ILE A 1 329 ? 9.653 -13.249 10.961 1.00 93.56 329 ILE A C 1
ATOM 2728 O O . ILE A 1 329 ? 9.253 -14.413 11.023 1.00 93.56 329 ILE A O 1
ATOM 2732 N N . ILE A 1 330 ? 9.898 -12.517 12.051 1.00 91.94 330 ILE A N 1
ATOM 2733 C CA . ILE A 1 330 ? 9.639 -12.984 13.418 1.00 91.94 330 ILE A CA 1
ATOM 2734 C C . ILE A 1 330 ? 8.805 -11.930 14.126 1.00 91.94 330 ILE A C 1
ATOM 2736 O O . ILE A 1 330 ? 9.344 -10.955 14.631 1.00 91.94 330 ILE A O 1
ATOM 2740 N N . VAL A 1 331 ? 7.499 -12.138 14.207 1.00 89.12 331 VAL A N 1
ATOM 2741 C CA . VAL A 1 331 ? 6.572 -11.086 14.639 1.00 89.12 331 VAL A CA 1
ATOM 2742 C C . VAL A 1 331 ? 5.898 -11.413 15.970 1.00 89.12 331 VAL A C 1
ATOM 2744 O O . VAL A 1 331 ? 5.569 -12.574 16.208 1.00 89.12 331 VAL A O 1
ATOM 2747 N N . PRO A 1 332 ? 5.681 -10.438 16.869 1.00 87.81 332 PRO A N 1
ATOM 2748 C CA . PRO A 1 332 ? 4.977 -10.684 18.124 1.00 87.81 332 PRO A CA 1
ATOM 2749 C C . PRO A 1 332 ? 3.473 -10.907 17.896 1.00 87.81 332 PRO A C 1
ATOM 2751 O O . PRO A 1 332 ? 2.877 -10.366 16.965 1.00 87.81 332 PRO A O 1
ATOM 2754 N N . ARG A 1 333 ? 2.824 -11.662 18.790 1.00 82.69 333 ARG A N 1
ATOM 2755 C CA . ARG A 1 333 ? 1.354 -11.747 18.842 1.00 82.69 333 ARG A CA 1
ATOM 2756 C C . ARG A 1 333 ? 0.719 -10.367 19.042 1.00 82.69 333 ARG A C 1
ATOM 2758 O O . ARG A 1 333 ? 1.226 -9.560 19.817 1.00 82.69 333 ARG A O 1
ATOM 2765 N N . GLY A 1 334 ? -0.399 -10.124 18.352 1.00 76.06 334 GLY A N 1
ATOM 2766 C CA . GLY A 1 334 ? -1.130 -8.851 18.396 1.00 76.06 334 GLY A CA 1
ATOM 2767 C C . GLY A 1 334 ? -0.559 -7.763 17.481 1.00 76.06 334 GLY A C 1
ATOM 2768 O O . GLY A 1 334 ? -0.999 -6.617 17.549 1.00 76.06 334 GLY A O 1
ATOM 2769 N N . ILE A 1 335 ? 0.417 -8.099 16.631 1.00 74.81 335 ILE A N 1
ATOM 2770 C CA . ILE A 1 335 ? 0.907 -7.185 15.602 1.00 74.81 335 ILE A CA 1
ATOM 2771 C C . ILE A 1 335 ? -0.183 -6.974 14.527 1.00 74.81 335 ILE A C 1
ATOM 2773 O O . ILE A 1 335 ? -0.814 -7.942 14.095 1.00 74.81 335 ILE A O 1
ATOM 2777 N N . PRO A 1 336 ? -0.421 -5.743 14.052 1.00 66.31 336 PRO A N 1
ATOM 2778 C CA . PRO A 1 336 ? -1.308 -5.501 12.916 1.00 66.31 336 PRO A CA 1
ATOM 2779 C C . PRO A 1 336 ? -0.842 -6.219 11.636 1.00 66.31 336 PRO A C 1
ATOM 2781 O O . PRO A 1 336 ? 0.349 -6.179 11.311 1.00 66.31 336 PRO A O 1
ATOM 2784 N N . ARG A 1 337 ? -1.776 -6.798 10.858 1.00 67.44 337 ARG A N 1
ATOM 2785 C CA . ARG A 1 337 ? -1.497 -7.527 9.594 1.00 67.44 337 ARG A CA 1
ATOM 2786 C C . ARG A 1 337 ? -0.592 -6.755 8.635 1.00 67.44 337 ARG A C 1
ATOM 2788 O O . ARG A 1 337 ? 0.314 -7.308 8.025 1.00 67.44 337 ARG A O 1
ATOM 2795 N N . ARG A 1 338 ? -0.771 -5.437 8.579 1.00 60.06 338 ARG A N 1
ATOM 2796 C CA . ARG A 1 338 ? 0.025 -4.492 7.785 1.00 60.06 338 ARG A CA 1
ATOM 2797 C C . ARG A 1 338 ? 1.523 -4.515 8.099 1.00 60.06 338 ARG A C 1
ATOM 2799 O O . ARG A 1 338 ? 2.344 -4.376 7.199 1.00 60.06 338 AR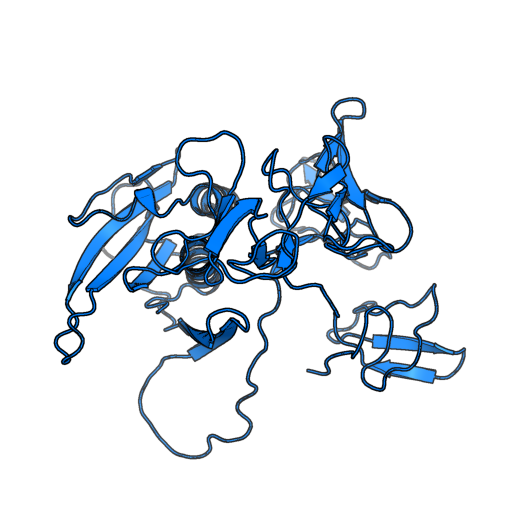G A O 1
ATOM 2806 N N . TYR A 1 339 ? 1.903 -4.700 9.363 1.00 71.12 339 TYR A N 1
ATOM 2807 C CA . TYR A 1 339 ? 3.311 -4.762 9.758 1.00 71.12 339 TYR A CA 1
ATOM 2808 C C . TYR A 1 339 ? 3.911 -6.119 9.41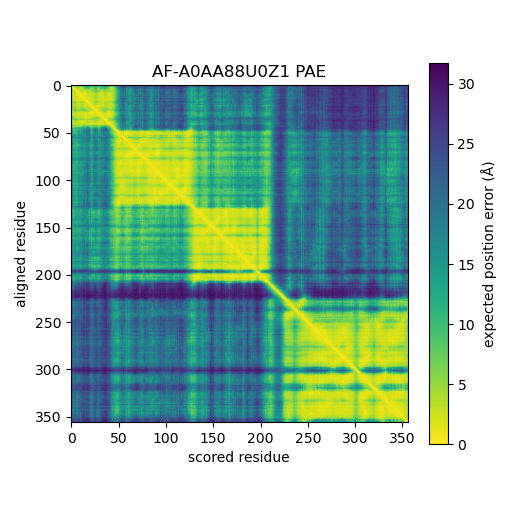5 1.00 71.12 339 TYR A C 1
ATOM 2810 O O . TYR A 1 339 ? 5.080 -6.175 9.051 1.00 71.12 339 TYR A O 1
ATOM 2818 N N . ILE A 1 340 ? 3.102 -7.181 9.422 1.00 82.44 340 ILE A N 1
ATOM 2819 C CA . ILE A 1 340 ? 3.502 -8.475 8.866 1.00 82.44 340 ILE A CA 1
ATOM 2820 C C . ILE A 1 340 ? 3.763 -8.352 7.365 1.00 82.44 340 ILE A C 1
ATOM 2822 O O . ILE A 1 340 ? 4.850 -8.710 6.914 1.00 82.44 340 ILE A O 1
ATOM 2826 N N . ARG A 1 341 ? 2.822 -7.772 6.607 1.00 77.94 341 ARG A N 1
ATOM 2827 C CA . ARG A 1 341 ? 2.983 -7.545 5.161 1.00 77.94 341 ARG A CA 1
ATOM 2828 C C . ARG A 1 341 ? 4.260 -6.759 4.854 1.00 77.94 341 ARG A C 1
ATOM 2830 O O . ARG A 1 341 ? 5.095 -7.209 4.073 1.00 77.94 341 ARG A O 1
ATOM 2837 N N . ARG A 1 342 ? 4.470 -5.631 5.543 1.00 71.31 342 ARG A N 1
ATOM 2838 C CA . ARG A 1 342 ? 5.687 -4.817 5.399 1.00 71.31 342 ARG A CA 1
ATOM 2839 C C . ARG A 1 342 ? 6.956 -5.596 5.737 1.00 71.31 342 ARG A C 1
ATOM 2841 O O . ARG A 1 342 ? 7.918 -5.540 4.979 1.00 71.31 342 ARG A O 1
ATOM 2848 N N . ALA A 1 343 ? 6.968 -6.314 6.857 1.00 78.25 343 ALA A N 1
ATOM 2849 C CA . ALA A 1 343 ? 8.124 -7.100 7.266 1.00 78.25 343 ALA A CA 1
ATOM 2850 C C . ALA A 1 343 ? 8.480 -8.160 6.209 1.00 78.25 343 ALA A C 1
ATOM 2852 O O . ALA A 1 343 ? 9.657 -8.368 5.921 1.00 78.25 343 ALA A O 1
ATOM 2853 N N . PHE A 1 344 ? 7.484 -8.802 5.588 1.00 85.62 344 PHE A N 1
ATOM 2854 C CA . PHE A 1 344 ? 7.738 -9.761 4.516 1.00 85.62 344 PHE A CA 1
ATOM 2855 C C . PHE A 1 344 ? 8.356 -9.105 3.280 1.00 85.62 344 PHE A C 1
ATOM 2857 O O . PHE A 1 344 ? 9.339 -9.634 2.755 1.00 85.62 344 PHE A O 1
ATOM 2864 N N . LEU A 1 345 ? 7.824 -7.960 2.838 1.00 73.94 345 LEU A N 1
ATOM 2865 C CA . LEU A 1 345 ? 8.361 -7.212 1.694 1.00 73.94 345 LEU A CA 1
ATOM 2866 C C . LEU A 1 345 ? 9.809 -6.783 1.938 1.00 73.94 345 LEU A C 1
ATOM 2868 O O . LEU A 1 345 ? 10.683 -6.984 1.097 1.00 73.94 345 LEU A O 1
ATOM 2872 N N . GLU A 1 346 ? 10.082 -6.230 3.116 1.00 70.69 346 GLU A N 1
ATOM 2873 C CA . GLU A 1 346 ? 11.417 -5.773 3.492 1.00 70.69 346 GLU A CA 1
ATOM 2874 C C . GLU A 1 346 ? 12.401 -6.950 3.611 1.00 70.69 346 GLU A C 1
ATOM 2876 O O . GLU A 1 346 ? 13.543 -6.849 3.157 1.00 70.69 346 GLU A O 1
ATOM 2881 N N . SER A 1 347 ? 11.977 -8.089 4.172 1.00 83.06 347 SER A N 1
ATOM 2882 C CA . SER A 1 347 ? 12.802 -9.303 4.255 1.00 83.06 347 SER A CA 1
ATOM 2883 C C . SER A 1 347 ? 13.131 -9.865 2.879 1.00 83.06 347 SER A C 1
ATOM 2885 O O . SER A 1 347 ? 14.297 -10.177 2.619 1.00 83.06 347 SER A O 1
ATOM 2887 N N . PHE A 1 348 ? 12.140 -9.908 1.989 1.00 81.00 348 PHE A N 1
ATOM 2888 C CA . PHE A 1 348 ? 12.295 -10.360 0.614 1.00 81.00 348 PHE A CA 1
ATOM 2889 C C . PHE A 1 348 ? 13.289 -9.481 -0.155 1.00 81.00 348 PHE A C 1
ATOM 2891 O O . PHE A 1 348 ? 14.290 -9.970 -0.677 1.00 81.00 348 PHE A O 1
ATOM 2898 N N . ARG A 1 349 ? 13.071 -8.159 -0.151 1.00 72.94 349 ARG A N 1
ATOM 2899 C CA . ARG A 1 349 ? 13.899 -7.187 -0.887 1.00 72.94 349 ARG A CA 1
ATOM 2900 C C . ARG A 1 349 ? 15.345 -7.155 -0.396 1.00 72.94 349 ARG A C 1
ATOM 2902 O O . ARG A 1 349 ? 16.264 -7.013 -1.197 1.00 72.94 349 ARG A O 1
ATOM 2909 N N . ARG A 1 350 ? 15.559 -7.290 0.916 1.00 70.56 350 ARG A N 1
ATOM 2910 C CA . ARG A 1 350 ? 16.891 -7.184 1.539 1.00 70.56 350 ARG A CA 1
ATOM 2911 C C . ARG A 1 350 ? 17.609 -8.520 1.693 1.00 70.56 350 ARG A C 1
ATOM 2913 O O . ARG A 1 350 ? 18.748 -8.527 2.156 1.00 70.56 350 ARG A O 1
ATOM 2920 N N . ARG A 1 351 ? 16.951 -9.641 1.372 1.00 80.19 351 ARG A N 1
ATOM 2921 C CA . ARG A 1 351 ? 17.428 -11.000 1.683 1.00 80.19 351 ARG A CA 1
ATOM 2922 C C . ARG A 1 351 ? 17.863 -11.113 3.150 1.00 80.19 351 ARG A C 1
ATOM 2924 O O . ARG A 1 351 ? 18.974 -11.542 3.470 1.00 80.19 351 ARG A O 1
ATOM 2931 N N . ALA A 1 352 ? 16.989 -10.660 4.047 1.00 80.44 352 ALA A N 1
ATOM 2932 C CA . ALA A 1 352 ? 17.280 -10.498 5.469 1.00 80.44 352 ALA A CA 1
ATOM 2933 C C . ALA A 1 352 ? 16.363 -11.350 6.350 1.00 80.44 352 ALA A C 1
ATOM 2935 O O . ALA A 1 352 ? 15.211 -11.603 6.008 1.00 80.44 352 ALA A O 1
ATOM 2936 N N . ARG A 1 353 ? 16.868 -11.764 7.514 1.00 81.50 353 ARG A N 1
ATOM 2937 C CA . ARG A 1 353 ? 16.119 -12.478 8.556 1.00 81.50 353 ARG A CA 1
ATOM 2938 C C . ARG A 1 353 ? 15.731 -11.550 9.705 1.00 81.50 353 ARG A C 1
ATOM 2940 O O . ARG A 1 353 ? 16.307 -10.477 9.881 1.00 81.50 353 ARG A O 1
ATOM 2947 N N . ASN A 1 354 ? 14.829 -12.056 10.549 1.00 67.88 354 ASN A N 1
ATOM 2948 C CA . ASN A 1 354 ? 14.526 -11.534 11.883 1.00 67.88 354 ASN A CA 1
ATOM 2949 C C . ASN A 1 354 ? 13.911 -10.129 11.906 1.00 67.88 354 ASN A C 1
ATOM 2951 O O . ASN A 1 354 ? 14.273 -9.324 12.762 1.00 67.88 354 ASN A O 1
ATOM 2955 N N . MET A 1 355 ? 12.951 -9.859 11.018 1.00 63.41 355 MET A N 1
ATOM 2956 C CA . MET A 1 355 ? 12.127 -8.656 11.143 1.00 63.41 355 MET A CA 1
ATOM 2957 C C . MET A 1 355 ? 11.183 -8.776 12.326 1.00 63.41 355 MET A C 1
ATOM 2959 O O . MET A 1 355 ? 10.202 -9.516 12.243 1.00 63.41 355 MET A O 1
ATOM 2963 N N . LYS A 1 356 ? 11.561 -8.102 13.416 1.00 61.31 356 LYS A N 1
ATOM 2964 C CA . LYS A 1 356 ? 10.834 -7.997 14.685 1.00 61.31 356 LYS A CA 1
ATOM 2965 C C . LYS A 1 356 ? 10.071 -6.695 14.802 1.00 61.31 356 LYS A C 1
ATOM 2967 O O . LYS A 1 356 ? 10.568 -5.707 14.219 1.00 61.31 356 LYS A O 1
#

Nearest PDB structures (foldseek):
  5m3l-assembly1_M  TM=4.666E-01  e=6.815E+00  Lumbricus terrestris
  4u8u-assembly1_M  TM=4.669E-01  e=9.525E+00  Glossoscolex paulistus
  6p7l-assembly1_D  TM=4.260E-01  e=8.057E+00  Streptomyces sp. CM020
  5zyh-assembly1_A  TM=2.871E-01  e=5.764E+00  Homo sapiens
  6p7l-assembly2_C  TM=3.377E-01  e=8.519E+00  Streptomyces sp. CM020

Sequence (356 aa):
MYCSPQENLDYWGRQCEANSMCGKHKQDYYWCKIDIIHWGYCGLVMENMDHYGSKKGALCYDYCEKRQEDYYWCHTAKGWDYCSPSENTDYKNEQCKDDNPCGKHGKDYSWCWLKKGGWDYCGLVEPKISIYRSMYHYVCIDECQYYESKDYYWCHTAKNWDYCSPDVDVTYKGKPCRSNHFCGLHGNNYNWCWTSESDYDYCGPIESGECTYLTSRHRKRRALDDKAVICTKKDKGNKKMTTFTATPAPNAIADGSRWRNEAENIISRWENDFLVDQPRSNLIHTENLRIDLQQIIPNNNNNNQRYYNLQIQVNIPRRPGQSTTVSQIIVPRGIPRRYIRRAFLESFRRRARNMK

Organism: NCBI:txid172907

Radius of gyration: 21.78 Å; Cα contacts (8 Å, |Δi|>4): 871; chains: 1; bounding box: 53×62×62 Å

InterPro domains:
  IPR053358 Differentiation-associated signaling protein [PTHR34261] (56-353)

Foldseek 3Di:
DQEPPDFQAASVRQHFDPVFGFDQPVHPFTKGANDPPDIGGYHDPAPQKWKAFQQQRFTFQAAQDQPPHQFTWGAGPVGIGQTANAAQAARNNFHFDPVWGWDQPVHNGTWGAGPVGDIGTYIHMGGCFKFWAAQLRFTFSTAFDADVVVQFTKGQGPVGIGQEENDWQAARNRAHADPVWGWDQPVHSTTKGDGPPGDIHGYIHMDGSDAPPPPCPDDPDDDDDQKDFRHWDQRPNVRDIFIWIWRADDLAADQCPVCLRVLLVQLVPFDCVLDDPDWDWQSDDDPFKGKTFHDWDFDPDPPRKIWTWIFIFTPDDDDPSDGRTQFIEIGIPPDHSNLVSSNRNCCNVRVTYYTD